Protein AF-A0AAV4P439-F1 (afdb_monomer)

Solvent-accessible surface area (backbone atoms only — not comparable to full-atom values): 13299 Å² total; per-residue (Å²): 140,84,84,83,82,82,78,74,69,69,69,58,58,59,53,53,54,54,54,54,62,69,71,64,50,69,75,65,53,62,70,63,76,78,76,78,91,72,81,90,85,64,97,75,56,65,66,58,54,54,53,53,50,51,52,50,53,51,54,51,46,63,68,71,46,80,77,76,72,64,78,87,65,68,91,51,98,43,68,68,63,46,51,44,48,51,51,36,54,52,33,44,51,49,18,72,74,66,67,43,68,68,40,45,49,54,25,60,60,41,50,56,55,45,53,49,50,53,52,50,54,52,50,50,55,48,51,57,47,61,75,66,60,48,69,84,84,41,40,69,61,53,47,53,52,52,30,55,73,69,68,49,60,74,74,71,75,76,78,68,43,70,59,93,90,41,78,45,85,46,68,71,55,52,53,51,51,50,49,46,58,65,53,70,74,45,80,73,50,73,65,58,50,54,50,54,52,51,53,50,52,52,38,60,73,67,69,56,57,85,71,64,75,77,77,118

Foldseek 3Di:
DDDDPPPPPPVVVVVVVVVVVVVPPPVVVVVVPPPDPDDDPDPPCPVVVVVVVVVVVVVCCPVVPPPPPVVPPPVDPDPVLVVLVVVLVVLVVVCVVVVDPVSVVVSVVSVVVSVVVVVVVVVVVVVVCVVPDDCVVCVVVVVCVVCVVVVVPVPPQQPFDADPNDTDDDPVVVVVVVCCVVVVVDDQPPVSVVVVVVVVVVCVVVVPDPVVVVPD

pLDDT: mean 77.43, std 17.85, range [37.16, 98.31]

Sequence (216 aa):
MAPSVATANQTNLYFELVCLLTTLTPSLLESLDSADRGTPNSEGEGLGYYAKINKNILKSSEIAIPRGRVKRYSCFGDEELQQLKDKRDRLRRKAEITGRISDVTNWRKHAPIFKESIILSKRSCFGNFISKINFQRDSLKTYKFLSCLKNQTPQTAKRLFSINRKIISSDAKVAGYFLKYFYGSKSKGAYARKMSRVLKRQHELLGTDPKTFRRM

Structure (mmCIF, N/CA/C/O backbone):
data_AF-A0AAV4P439-F1
#
_entry.id   AF-A0AAV4P439-F1
#
loop_
_atom_site.group_PDB
_atom_site.id
_atom_site.type_symbol
_atom_site.label_atom_id
_atom_site.label_alt_id
_atom_site.label_comp_id
_atom_site.label_asym_id
_atom_site.label_entity_id
_atom_site.label_seq_id
_atom_site.pdbx_PDB_ins_code
_atom_site.Cartn_x
_atom_site.Cartn_y
_atom_site.Cartn_z
_atom_site.occupancy
_atom_site.B_iso_or_equiv
_atom_site.auth_seq_id
_atom_site.auth_comp_id
_atom_site.auth_asym_id
_atom_site.auth_atom_id
_atom_site.pdbx_PDB_model_num
ATOM 1 N N . MET A 1 1 ? -37.906 -12.891 11.238 1.00 42.06 1 MET A N 1
ATOM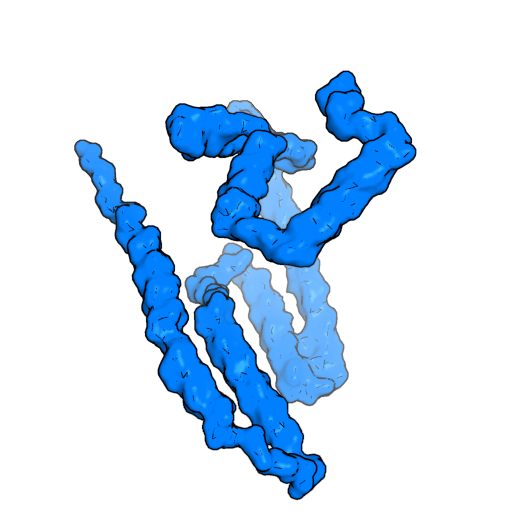 2 C CA . MET A 1 1 ? -36.770 -12.562 10.347 1.00 42.06 1 MET A CA 1
ATOM 3 C C . MET A 1 1 ? -35.700 -13.627 10.531 1.00 42.06 1 MET A C 1
ATOM 5 O O . MET A 1 1 ? -35.099 -13.686 11.594 1.00 42.06 1 MET A O 1
ATOM 9 N N . ALA A 1 2 ? -35.561 -14.531 9.560 1.00 37.16 2 ALA A N 1
ATOM 10 C CA . ALA A 1 2 ? -34.648 -15.673 9.625 1.00 37.16 2 ALA A CA 1
ATOM 11 C C . ALA A 1 2 ? -33.241 -15.293 9.113 1.00 37.16 2 ALA A C 1
ATOM 13 O O . ALA A 1 2 ? -33.148 -14.529 8.148 1.00 37.16 2 ALA A O 1
ATOM 14 N N . PRO A 1 3 ? -32.151 -15.797 9.720 1.00 46.59 3 PRO A N 1
ATOM 15 C CA . PRO A 1 3 ? -30.799 -15.553 9.234 1.00 46.59 3 PRO A CA 1
ATOM 16 C C . PRO A 1 3 ? -30.463 -16.401 7.994 1.00 46.59 3 PRO A C 1
ATOM 18 O O . PRO A 1 3 ? -30.796 -17.579 7.895 1.00 46.59 3 PRO A O 1
ATOM 21 N N . SER A 1 4 ? -29.783 -15.743 7.056 1.00 41.66 4 SER A N 1
ATOM 22 C CA . SER A 1 4 ? -29.304 -16.230 5.758 1.00 41.66 4 SER A CA 1
ATOM 23 C C . SER A 1 4 ? -28.334 -17.420 5.866 1.00 41.66 4 SER A C 1
ATOM 25 O O . SER A 1 4 ? -27.338 -17.364 6.584 1.00 41.66 4 SER A O 1
ATOM 27 N N . VAL A 1 5 ? -28.610 -18.471 5.086 1.00 50.47 5 VAL A N 1
ATOM 28 C CA . VAL A 1 5 ? -27.915 -19.778 5.027 1.00 50.47 5 VAL A CA 1
ATOM 29 C C . VAL A 1 5 ? -26.668 -19.751 4.106 1.00 50.47 5 VAL A C 1
ATOM 31 O O . VAL A 1 5 ? -26.104 -20.778 3.746 1.00 50.47 5 VAL A O 1
ATOM 34 N N . ALA A 1 6 ? -26.177 -18.575 3.707 1.00 48.66 6 ALA A N 1
ATOM 35 C CA . ALA A 1 6 ? -25.221 -18.460 2.597 1.00 48.66 6 ALA A CA 1
ATOM 36 C C . ALA A 1 6 ? -23.728 -18.705 2.929 1.00 48.66 6 ALA A C 1
ATOM 38 O O . ALA A 1 6 ? -22.889 -18.585 2.038 1.00 48.66 6 ALA A O 1
ATOM 39 N N . THR A 1 7 ? -23.346 -19.049 4.163 1.00 50.31 7 THR A N 1
ATOM 40 C CA . THR A 1 7 ? -21.919 -19.154 4.553 1.00 50.31 7 THR A CA 1
ATOM 41 C C . THR A 1 7 ? -21.364 -20.577 4.660 1.00 50.31 7 THR A C 1
ATOM 43 O O . THR A 1 7 ? -20.169 -20.734 4.901 1.00 50.31 7 THR A O 1
ATOM 46 N N . ALA A 1 8 ? -22.165 -21.621 4.421 1.00 45.38 8 ALA A N 1
ATOM 47 C CA . ALA A 1 8 ? -21.717 -23.011 4.580 1.00 45.38 8 ALA A CA 1
ATOM 48 C C . ALA A 1 8 ? -20.985 -23.614 3.356 1.00 45.38 8 ALA A C 1
ATOM 50 O O . ALA A 1 8 ? -20.326 -24.641 3.490 1.00 45.38 8 ALA A O 1
ATOM 51 N N . ASN A 1 9 ? -21.032 -22.979 2.176 1.00 52.78 9 ASN A N 1
ATOM 52 C CA . ASN A 1 9 ? -20.573 -23.612 0.925 1.00 52.78 9 ASN A CA 1
ATOM 53 C C . ASN A 1 9 ? -19.161 -23.214 0.444 1.00 52.78 9 ASN A C 1
ATOM 55 O O . ASN A 1 9 ? -18.693 -23.754 -0.554 1.00 52.78 9 ASN A O 1
ATOM 59 N N . GLN A 1 10 ? -18.442 -22.311 1.126 1.00 51.25 10 GLN A N 1
ATOM 60 C CA . GLN A 1 10 ? -17.090 -21.899 0.692 1.00 51.25 10 GLN A CA 1
ATOM 61 C C . GLN A 1 10 ? -15.949 -22.766 1.244 1.00 51.25 10 GLN A C 1
ATOM 63 O O . GLN A 1 10 ? -14.881 -22.821 0.637 1.00 51.25 10 GLN A O 1
ATOM 68 N N . THR A 1 11 ? -16.148 -23.475 2.357 1.00 52.47 11 THR A N 1
ATOM 69 C CA . THR A 1 11 ? -15.100 -24.324 2.950 1.00 52.47 11 THR A CA 1
ATOM 70 C C . THR A 1 11 ? -14.985 -25.695 2.283 1.00 52.47 11 THR A C 1
ATOM 72 O O . THR A 1 11 ? -13.908 -26.284 2.323 1.00 52.47 11 THR A O 1
ATOM 75 N N . ASN A 1 12 ? -16.040 -26.179 1.617 1.00 53.66 12 ASN A N 1
ATOM 76 C CA . ASN A 1 12 ? -16.020 -27.476 0.927 1.00 53.66 12 ASN A CA 1
ATOM 77 C C . ASN A 1 12 ? -15.241 -27.447 -0.402 1.00 53.66 12 ASN A C 1
ATOM 79 O O . ASN A 1 12 ? -14.569 -28.416 -0.737 1.00 53.66 12 ASN A O 1
ATOM 83 N N . LEU A 1 13 ? -15.229 -26.312 -1.113 1.00 55.22 13 LEU A N 1
ATOM 84 C CA . LEU A 1 13 ? -14.508 -26.177 -2.390 1.00 55.22 13 LEU A CA 1
ATOM 85 C C . LEU A 1 13 ? -12.981 -26.271 -2.239 1.00 55.22 13 LEU A C 1
ATOM 87 O O . LEU A 1 13 ? -12.306 -26.800 -3.117 1.00 55.22 13 LEU A O 1
ATOM 91 N N . TYR A 1 14 ? -12.427 -25.795 -1.120 1.00 53.84 14 TYR A N 1
ATOM 92 C CA . TYR A 1 14 ? -10.988 -25.899 -0.857 1.00 53.84 14 TYR A CA 1
ATOM 93 C C . TYR A 1 14 ? -10.552 -27.328 -0.519 1.00 53.84 14 TYR A C 1
ATOM 95 O O . TYR A 1 14 ? -9.432 -27.710 -0.849 1.00 53.84 14 TYR A O 1
ATOM 103 N N . PHE A 1 15 ? -11.419 -28.120 0.117 1.00 55.31 15 PHE A N 1
ATOM 104 C CA . PHE A 1 15 ? -11.099 -29.503 0.466 1.00 55.31 15 PHE A CA 1
ATOM 105 C C . PHE A 1 15 ? -11.143 -30.412 -0.771 1.00 55.31 15 PHE A C 1
ATOM 107 O O . PHE A 1 15 ? -10.226 -31.205 -0.976 1.00 55.31 15 PHE A O 1
ATOM 114 N N . GLU A 1 16 ? -12.123 -30.220 -1.662 1.00 58.91 16 GLU A N 1
ATOM 115 C CA . GLU A 1 16 ? -12.183 -30.968 -2.925 1.00 58.91 16 GLU A CA 1
ATOM 116 C C . GLU A 1 16 ? -11.051 -30.608 -3.900 1.00 58.91 16 GLU A C 1
ATOM 118 O O . GLU A 1 16 ? -10.482 -31.499 -4.527 1.00 58.91 16 GLU A O 1
ATOM 123 N N . LEU A 1 17 ? -10.636 -29.336 -3.975 1.00 57.78 17 LEU A N 1
ATOM 124 C CA . LEU A 1 17 ? -9.488 -28.924 -4.800 1.00 57.78 17 LEU A CA 1
ATOM 125 C C . LEU A 1 17 ? -8.157 -29.517 -4.312 1.00 57.78 17 LEU A C 1
ATOM 127 O O . LEU A 1 17 ? -7.310 -29.875 -5.130 1.00 57.78 17 LEU A O 1
ATOM 131 N N . VAL A 1 18 ? -7.967 -29.651 -2.995 1.00 63.81 18 VAL A N 1
ATOM 132 C CA . VAL A 1 18 ? -6.756 -30.267 -2.424 1.00 63.81 18 VAL A CA 1
ATOM 133 C C . VAL A 1 18 ? -6.755 -31.787 -2.626 1.00 63.81 18 VAL A C 1
ATOM 135 O O . VAL A 1 18 ? -5.696 -32.345 -2.903 1.00 63.81 18 VAL A O 1
ATOM 138 N N . CYS A 1 19 ? -7.916 -32.450 -2.570 1.00 54.47 19 CYS A N 1
ATOM 139 C CA . CYS A 1 19 ? -8.044 -33.874 -2.900 1.00 54.47 19 CYS A CA 1
ATOM 140 C C . CYS A 1 19 ? -7.843 -34.164 -4.398 1.00 54.47 19 CYS A C 1
ATOM 142 O O . CYS A 1 19 ? -7.177 -35.139 -4.731 1.00 54.47 19 CYS A O 1
ATOM 144 N N . LEU A 1 20 ? -8.323 -33.302 -5.301 1.00 55.72 20 LEU A N 1
ATOM 145 C CA . LEU A 1 20 ? -8.068 -33.433 -6.743 1.00 55.72 20 LEU A CA 1
ATOM 146 C C . LEU A 1 20 ? -6.584 -33.232 -7.098 1.00 55.72 20 LEU A C 1
ATOM 148 O O . LEU A 1 20 ? -6.063 -33.919 -7.973 1.00 55.72 20 LEU A O 1
ATOM 152 N N . LEU A 1 21 ? -5.873 -32.338 -6.403 1.00 55.34 21 LEU A N 1
ATOM 153 C CA . LEU A 1 21 ? -4.440 -32.095 -6.629 1.00 55.34 21 LEU A CA 1
ATOM 154 C C . LEU A 1 21 ? -3.535 -33.244 -6.149 1.00 55.34 21 LEU A C 1
ATOM 156 O O . LEU A 1 21 ? -2.442 -33.416 -6.692 1.00 55.34 21 LEU A O 1
ATOM 160 N N . THR A 1 22 ? -3.961 -34.045 -5.167 1.00 57.88 22 THR A N 1
ATOM 161 C CA . THR A 1 22 ? -3.168 -35.180 -4.659 1.00 57.88 22 THR A CA 1
ATOM 162 C C . THR A 1 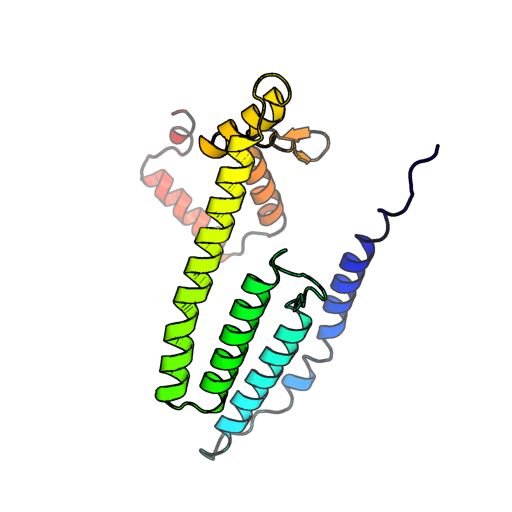22 ? -3.411 -36.486 -5.416 1.00 57.88 22 THR A C 1
ATOM 164 O O . THR A 1 22 ? -2.523 -37.334 -5.423 1.00 57.88 22 THR A O 1
ATOM 167 N N . THR A 1 23 ? -4.538 -36.644 -6.119 1.00 54.19 23 THR A N 1
ATOM 168 C CA . THR A 1 23 ? -4.821 -37.837 -6.942 1.00 54.19 23 THR A CA 1
ATOM 169 C C . THR A 1 23 ? -4.329 -37.734 -8.391 1.00 54.19 23 THR A C 1
ATOM 171 O O . THR A 1 23 ? -4.261 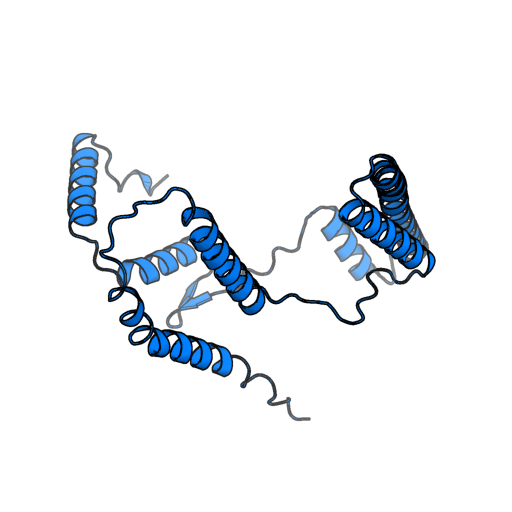-38.745 -9.080 1.00 54.19 23 THR A O 1
ATOM 174 N N . LEU A 1 24 ? -3.968 -36.536 -8.869 1.00 49.31 24 LEU A N 1
ATOM 175 C CA . LEU A 1 24 ? -3.592 -36.272 -10.271 1.00 49.31 24 LEU A CA 1
ATOM 176 C C . LEU A 1 24 ? -2.084 -36.368 -10.582 1.00 49.31 24 LEU A C 1
ATOM 178 O O . LEU A 1 24 ? -1.668 -36.029 -11.687 1.00 49.31 24 LEU A O 1
ATOM 182 N N . THR A 1 25 ? -1.248 -36.800 -9.636 1.00 59.56 25 THR A N 1
ATOM 183 C CA . THR A 1 25 ? 0.220 -36.706 -9.758 1.00 59.56 25 THR A CA 1
ATOM 184 C C . THR A 1 25 ? 1.029 -38.000 -9.935 1.00 59.56 25 THR A C 1
ATOM 186 O O . THR A 1 25 ? 2.195 -37.854 -10.294 1.00 59.56 25 THR A O 1
ATOM 189 N N . PRO A 1 26 ? 0.510 -39.241 -9.813 1.00 55.09 26 PRO A N 1
ATOM 190 C CA . PRO A 1 26 ? 1.345 -40.409 -10.118 1.00 55.09 26 PRO A CA 1
ATOM 191 C C . PRO A 1 26 ? 1.583 -40.613 -11.626 1.00 55.09 26 PRO A C 1
ATOM 193 O O . PRO A 1 26 ? 2.710 -40.862 -12.039 1.00 55.09 26 PRO A O 1
ATOM 196 N N . SER A 1 27 ? 0.558 -40.429 -12.468 1.00 52.12 27 SER A N 1
ATOM 197 C CA . SER A 1 27 ? 0.639 -40.762 -13.904 1.00 52.12 27 SER A CA 1
ATOM 198 C C . SER A 1 27 ? 1.406 -39.746 -14.758 1.00 52.12 27 SER A C 1
ATOM 200 O O . SER A 1 27 ? 1.933 -40.106 -15.804 1.00 52.12 27 SER A O 1
ATOM 202 N N . LEU A 1 28 ? 1.515 -38.485 -14.321 1.00 51.84 28 LEU A N 1
ATOM 203 C CA . LEU A 1 28 ? 2.338 -37.469 -14.998 1.00 51.84 28 LEU A CA 1
ATOM 204 C C . LEU A 1 28 ? 3.824 -37.553 -14.618 1.00 51.84 28 LEU A C 1
ATOM 206 O O . LEU A 1 28 ? 4.671 -37.081 -15.380 1.00 51.84 28 LEU A O 1
ATOM 210 N N . LEU A 1 29 ? 4.143 -38.149 -13.465 1.00 51.03 29 LEU A N 1
ATOM 211 C CA . LEU A 1 29 ? 5.519 -38.307 -12.996 1.00 51.03 29 LEU A CA 1
ATOM 212 C C . LEU A 1 29 ? 6.224 -39.490 -13.687 1.00 51.03 29 LEU A C 1
ATOM 214 O O . LEU A 1 29 ? 7.403 -39.381 -14.000 1.00 51.03 29 LEU A O 1
ATOM 218 N N . GLU A 1 30 ? 5.505 -40.565 -14.036 1.00 54.81 30 GLU A N 1
ATOM 219 C CA . GLU A 1 30 ? 6.066 -41.698 -14.802 1.00 54.81 30 GLU A CA 1
ATOM 220 C C . GLU A 1 30 ? 6.416 -41.348 -16.260 1.00 54.81 30 GLU A C 1
ATOM 222 O O . GLU A 1 30 ? 7.325 -41.935 -16.849 1.00 54.81 30 GLU A O 1
ATOM 227 N N . SER A 1 31 ? 5.772 -40.330 -16.838 1.00 54.28 31 SER A N 1
ATOM 228 C CA . SER A 1 31 ? 6.135 -39.808 -18.163 1.00 54.28 31 SER A CA 1
ATOM 229 C C . SER A 1 31 ? 7.396 -38.924 -18.179 1.00 54.28 31 SER A C 1
ATOM 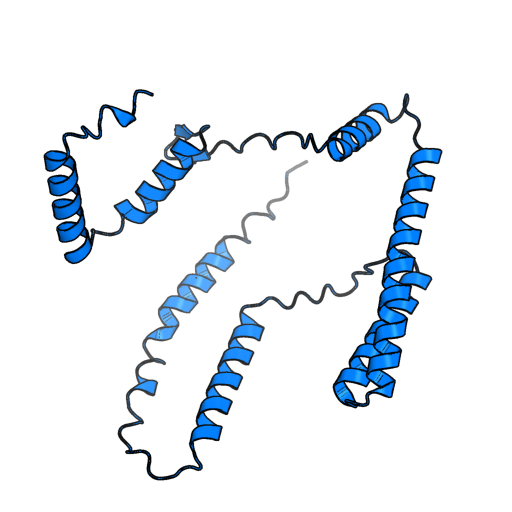231 O O . SER A 1 31 ? 7.806 -38.491 -19.254 1.00 54.28 31 SER A O 1
ATOM 233 N N . LEU A 1 32 ? 8.017 -38.641 -17.023 1.00 52.44 32 LEU A N 1
ATOM 234 C CA . LEU A 1 32 ? 9.252 -37.846 -16.926 1.00 52.44 32 LEU A CA 1
ATOM 235 C C . LEU A 1 32 ? 10.533 -38.693 -16.808 1.00 52.44 32 LEU A C 1
ATOM 237 O O . LEU A 1 32 ? 11.586 -38.210 -17.210 1.00 52.44 32 LEU A O 1
ATOM 241 N N . ASP A 1 33 ? 10.455 -39.945 -16.347 1.00 49.56 33 ASP A N 1
ATOM 242 C CA . ASP A 1 33 ? 11.645 -40.790 -16.119 1.00 49.56 33 ASP A CA 1
ATOM 243 C C . ASP A 1 33 ? 12.027 -41.692 -17.313 1.00 49.56 33 ASP A C 1
ATOM 245 O O . ASP A 1 33 ? 13.075 -42.340 -17.302 1.00 49.56 33 ASP A O 1
ATOM 249 N N . SER A 1 34 ? 11.212 -41.738 -18.373 1.00 54.16 34 SER A N 1
ATOM 250 C CA . SER A 1 34 ? 11.427 -42.638 -19.522 1.00 54.16 34 SER A CA 1
ATOM 251 C C . SER A 1 34 ? 12.149 -42.008 -20.721 1.00 54.16 34 SER A C 1
ATOM 253 O O . SER A 1 34 ? 12.415 -42.709 -21.697 1.00 54.16 34 SER A O 1
ATOM 255 N N . ALA A 1 35 ? 12.526 -40.728 -20.663 1.00 55.81 35 ALA A N 1
ATOM 256 C CA . ALA A 1 35 ? 13.103 -40.027 -21.811 1.00 55.81 35 ALA A CA 1
ATOM 257 C C . ALA A 1 35 ? 14.247 -39.069 -21.446 1.00 55.81 35 ALA A C 1
ATOM 259 O O . ALA A 1 35 ? 14.185 -37.906 -21.817 1.00 55.81 35 ALA A O 1
ATOM 260 N N . ASP A 1 36 ? 15.283 -39.530 -20.734 1.00 51.22 36 ASP A N 1
ATOM 261 C CA . ASP A 1 36 ? 16.619 -38.925 -20.885 1.00 51.22 36 ASP A CA 1
ATOM 262 C C . ASP A 1 36 ? 17.738 -39.773 -20.249 1.00 51.22 36 ASP A C 1
ATOM 264 O O . ASP A 1 36 ? 18.143 -39.596 -19.102 1.00 51.22 36 ASP A O 1
ATOM 268 N N . ARG A 1 37 ? 18.259 -40.738 -21.012 1.00 51.00 37 ARG A N 1
ATOM 269 C CA . ARG A 1 37 ? 19.632 -41.247 -20.825 1.00 51.00 37 ARG A CA 1
ATOM 270 C C . ARG A 1 37 ? 20.465 -41.003 -22.085 1.00 51.00 37 ARG A C 1
ATOM 272 O O . ARG A 1 37 ? 21.303 -41.825 -22.445 1.00 51.00 37 ARG A O 1
ATOM 279 N N . GLY A 1 38 ? 20.197 -39.896 -22.777 1.00 52.62 38 GLY A N 1
ATOM 280 C CA . GLY A 1 38 ? 21.041 -39.397 -23.854 1.00 52.62 38 GLY A CA 1
ATOM 281 C C . GLY A 1 38 ? 22.149 -38.532 -23.267 1.00 52.62 38 GLY A C 1
ATOM 282 O O . GLY A 1 38 ? 21.888 -37.549 -22.582 1.00 52.62 38 GLY A O 1
ATOM 283 N N . THR A 1 39 ? 23.400 -38.911 -23.494 1.00 54.69 39 THR A N 1
ATOM 284 C CA . THR A 1 39 ? 24.564 -38.083 -23.175 1.00 54.69 39 THR A CA 1
ATOM 285 C C . THR A 1 39 ? 24.504 -36.765 -23.965 1.00 54.69 39 THR A C 1
ATOM 287 O O . THR A 1 39 ? 24.352 -36.804 -25.187 1.00 54.69 39 THR A O 1
ATOM 290 N N . PRO A 1 40 ? 24.633 -35.593 -23.313 1.00 48.84 40 PRO A N 1
ATOM 291 C CA . PRO A 1 40 ? 24.511 -34.308 -23.988 1.00 48.84 40 PRO A CA 1
ATOM 292 C C . PRO A 1 40 ? 25.805 -33.986 -24.740 1.00 48.84 40 PRO A C 1
ATOM 294 O O . PRO A 1 40 ? 26.762 -33.470 -24.170 1.00 48.84 40 PRO A O 1
ATOM 297 N N . ASN A 1 41 ? 25.817 -34.273 -26.040 1.00 52.47 41 ASN A N 1
ATOM 298 C CA . ASN A 1 41 ? 26.821 -33.779 -26.976 1.00 52.47 41 ASN A CA 1
ATOM 299 C C . ASN A 1 41 ? 26.171 -32.739 -27.899 1.00 52.47 41 ASN A C 1
ATOM 301 O O . ASN A 1 41 ? 25.752 -33.076 -29.000 1.00 52.47 41 ASN A O 1
ATOM 305 N N . SER A 1 42 ? 26.051 -31.489 -27.446 1.00 52.19 42 SER A N 1
ATOM 306 C CA . SER A 1 42 ? 26.132 -30.271 -28.278 1.00 52.19 42 SER A CA 1
ATOM 307 C C . SER A 1 42 ? 25.756 -29.034 -27.451 1.00 52.19 42 SER A C 1
ATOM 309 O O . SER A 1 42 ? 24.721 -28.977 -26.790 1.00 52.19 42 SER A O 1
ATOM 311 N N . GLU A 1 43 ? 26.597 -28.003 -27.497 1.00 55.16 43 GLU A N 1
ATOM 312 C CA . GLU A 1 43 ? 26.482 -26.764 -26.709 1.00 55.16 43 GLU A CA 1
ATOM 313 C C . GLU A 1 43 ? 25.299 -25.849 -27.120 1.00 55.16 43 GLU A C 1
ATOM 315 O O . GLU A 1 43 ? 25.197 -24.710 -26.668 1.00 55.16 43 GLU A O 1
ATOM 320 N N . GLY A 1 44 ? 24.371 -26.337 -27.954 1.00 54.97 44 GLY A N 1
ATOM 321 C CA . GLY A 1 44 ? 23.210 -25.590 -28.453 1.00 54.97 44 GLY A CA 1
ATOM 322 C C . GLY A 1 44 ? 21.874 -25.897 -27.763 1.00 54.97 44 GLY A C 1
ATOM 323 O O . GLY A 1 44 ? 20.943 -25.099 -27.865 1.00 54.97 44 GLY A O 1
ATOM 324 N N . GLU A 1 45 ? 21.746 -27.012 -27.034 1.00 53.75 45 GLU A N 1
ATOM 325 C CA . GLU A 1 45 ? 20.437 -27.478 -26.530 1.00 53.75 45 GLU A CA 1
ATOM 326 C C . GLU A 1 45 ? 20.070 -26.950 -25.130 1.00 53.75 45 GLU A C 1
ATOM 328 O O . GLU A 1 45 ? 18.895 -26.920 -24.747 1.00 53.75 45 GLU A O 1
ATOM 333 N N . GLY A 1 46 ? 21.048 -26.431 -24.378 1.00 54.88 46 GLY A N 1
ATOM 334 C CA . GLY A 1 46 ? 20.836 -25.926 -23.016 1.00 54.88 46 GLY A CA 1
ATOM 335 C C . GLY A 1 46 ? 19.846 -24.755 -22.933 1.00 54.88 46 GLY A C 1
ATOM 336 O O . GLY A 1 46 ? 19.080 -24.651 -21.974 1.00 54.88 46 GLY A O 1
ATOM 337 N N . LEU A 1 47 ? 19.784 -23.904 -23.965 1.00 57.59 47 LEU A N 1
ATOM 338 C CA . LEU A 1 47 ? 18.850 -22.770 -24.034 1.00 57.59 47 LEU A CA 1
ATOM 339 C C . LEU A 1 47 ? 17.378 -23.217 -24.111 1.00 57.59 47 LEU A C 1
ATOM 341 O O . LEU A 1 47 ? 16.504 -22.558 -23.539 1.00 57.59 47 LEU A O 1
ATOM 345 N N . GLY A 1 48 ? 17.098 -24.358 -24.751 1.00 73.38 48 GLY A N 1
ATOM 346 C CA . GLY A 1 48 ? 15.744 -24.910 -24.866 1.00 73.38 48 GLY A CA 1
ATOM 347 C C . GLY A 1 48 ? 15.200 -25.429 -23.533 1.00 73.38 48 GLY A C 1
ATOM 348 O O . GLY A 1 48 ? 14.019 -25.243 -23.217 1.00 73.38 48 GLY A O 1
ATOM 349 N N . TYR A 1 49 ? 16.073 -26.009 -22.708 1.00 79.19 49 TYR A N 1
ATOM 350 C CA . TYR A 1 49 ? 15.713 -26.550 -21.399 1.00 79.19 49 TYR A CA 1
ATOM 351 C C . TYR A 1 49 ? 15.296 -25.449 -20.412 1.00 79.19 49 TYR A C 1
ATOM 353 O O . TYR A 1 49 ? 14.210 -25.508 -19.823 1.00 79.19 49 TYR A O 1
ATOM 361 N N . TYR A 1 50 ? 16.090 -24.378 -20.302 1.00 78.19 50 TYR A N 1
ATOM 362 C CA . TYR A 1 50 ? 15.752 -23.235 -19.447 1.00 78.19 50 TYR A CA 1
ATOM 363 C C . TYR A 1 50 ? 14.491 -22.501 -19.919 1.00 78.19 50 TYR A C 1
ATOM 365 O O . TYR A 1 50 ? 13.678 -22.079 -19.094 1.00 78.19 50 TYR A O 1
ATOM 373 N N . ALA A 1 51 ? 14.262 -22.405 -21.233 1.00 82.69 51 ALA A N 1
ATOM 374 C CA . ALA A 1 51 ? 13.028 -21.839 -21.777 1.00 82.69 51 ALA A CA 1
ATOM 375 C C . ALA A 1 51 ? 11.784 -22.649 -21.360 1.00 82.69 51 ALA A C 1
ATOM 377 O O . ALA A 1 51 ? 10.749 -22.072 -21.009 1.00 82.69 51 ALA A O 1
ATOM 378 N N . LYS A 1 52 ? 11.890 -23.984 -21.331 1.00 83.88 52 LYS A N 1
ATOM 379 C CA . LYS A 1 52 ? 10.811 -24.891 -20.909 1.00 83.88 52 LYS A CA 1
ATOM 380 C C . LYS A 1 52 ? 10.515 -24.770 -19.411 1.00 83.88 52 LYS A C 1
ATOM 382 O O . LYS A 1 52 ? 9.346 -24.675 -19.030 1.00 83.88 52 LYS A O 1
ATOM 387 N N . ILE A 1 53 ? 11.553 -24.683 -18.573 1.00 86.06 53 ILE A N 1
ATOM 388 C CA . ILE A 1 53 ? 11.413 -24.436 -17.127 1.00 86.06 53 ILE A CA 1
ATOM 389 C C . ILE A 1 53 ? 10.741 -23.085 -16.870 1.00 86.06 53 ILE A C 1
ATOM 391 O O . ILE A 1 53 ? 9.749 -23.022 -16.143 1.00 86.06 53 ILE A O 1
ATOM 395 N N . ASN A 1 54 ? 11.215 -22.017 -17.514 1.00 88.25 54 ASN A N 1
ATOM 396 C CA . ASN A 1 54 ? 10.659 -20.675 -17.345 1.00 88.25 54 ASN A CA 1
ATOM 397 C C . ASN A 1 54 ? 9.178 -20.615 -17.745 1.00 88.25 54 ASN A C 1
ATOM 399 O O . ASN A 1 54 ? 8.368 -20.011 -17.041 1.00 88.25 54 ASN A O 1
ATOM 403 N N . LYS A 1 55 ? 8.794 -21.303 -18.827 1.00 92.69 55 LYS A N 1
ATOM 404 C CA . LYS A 1 55 ? 7.395 -21.414 -19.263 1.00 92.69 55 LYS A CA 1
ATOM 405 C C . LYS A 1 55 ? 6.515 -22.107 -18.218 1.00 92.69 55 LYS A C 1
ATOM 407 O O . LYS A 1 55 ? 5.398 -21.656 -17.965 1.00 92.69 55 LYS A O 1
ATOM 412 N N . ASN A 1 56 ? 7.017 -23.167 -17.587 1.00 87.88 56 ASN A N 1
ATOM 413 C CA . ASN A 1 56 ? 6.286 -23.893 -16.548 1.00 87.88 56 ASN A CA 1
ATOM 414 C C . ASN A 1 56 ? 6.163 -23.082 -15.253 1.00 87.88 56 ASN A C 1
ATOM 416 O O . ASN A 1 56 ? 5.079 -23.028 -14.676 1.00 87.88 56 ASN A O 1
ATOM 420 N N . ILE A 1 57 ? 7.230 -22.394 -14.834 1.00 89.06 57 ILE A N 1
ATOM 421 C CA . ILE A 1 57 ? 7.200 -21.489 -13.675 1.00 89.06 57 ILE A CA 1
ATOM 422 C C . ILE A 1 57 ? 6.171 -20.377 -13.898 1.00 89.06 57 ILE A C 1
ATOM 424 O O . ILE A 1 57 ? 5.348 -20.120 -13.019 1.00 89.06 57 ILE A O 1
ATOM 428 N N . LEU A 1 58 ? 6.158 -19.761 -15.085 1.00 82.25 58 LEU A N 1
ATOM 429 C CA . LEU A 1 58 ? 5.179 -18.731 -15.437 1.00 82.25 58 LEU A CA 1
ATOM 430 C C . LEU A 1 58 ? 3.746 -19.271 -15.383 1.00 82.25 58 LEU A C 1
ATOM 432 O O . LEU A 1 58 ? 2.903 -18.667 -14.722 1.00 82.25 58 LEU A O 1
ATOM 436 N N . LYS A 1 59 ? 3.483 -20.436 -15.984 1.00 86.88 59 LYS A N 1
ATOM 437 C CA . LYS A 1 59 ? 2.151 -21.059 -15.989 1.00 86.88 59 LYS A CA 1
ATOM 438 C C . LYS A 1 59 ? 1.661 -21.383 -14.574 1.00 86.88 59 LYS A C 1
ATOM 440 O O . LYS A 1 59 ? 0.528 -21.062 -14.226 1.00 86.88 59 LYS A O 1
ATOM 445 N N . SER A 1 60 ? 2.526 -21.947 -13.732 1.00 79.38 60 SER A N 1
ATOM 446 C CA . SER A 1 60 ? 2.213 -22.218 -12.325 1.00 79.38 60 SER A CA 1
ATOM 447 C C . SER A 1 60 ? 1.977 -20.932 -11.534 1.00 79.38 60 SER A C 1
ATOM 449 O O . SER A 1 60 ? 1.048 -20.864 -10.733 1.00 79.38 60 SER A O 1
ATOM 451 N N . SER A 1 61 ? 2.769 -19.886 -11.789 1.00 77.62 61 SER A N 1
ATOM 452 C CA . SER A 1 61 ? 2.597 -18.584 -11.138 1.00 77.62 61 SER A CA 1
ATOM 453 C C . SER A 1 61 ? 1.274 -17.909 -11.511 1.00 77.62 61 SER A C 1
ATOM 455 O O . SER A 1 61 ? 0.662 -17.265 -10.666 1.00 77.62 61 SER A O 1
ATOM 457 N N . GLU A 1 62 ? 0.794 -18.088 -12.744 1.00 76.25 62 GLU A N 1
ATOM 458 C CA . GLU A 1 62 ? -0.485 -17.539 -13.207 1.00 76.25 62 GLU A CA 1
ATOM 459 C C . GLU A 1 62 ? -1.695 -18.216 -12.568 1.00 76.25 62 GLU A C 1
ATOM 461 O O . GLU A 1 62 ? -2.703 -17.552 -12.335 1.00 76.25 62 GLU A O 1
ATOM 466 N N . ILE A 1 63 ? -1.582 -19.509 -12.258 1.00 78.69 63 ILE A N 1
ATOM 467 C CA . ILE A 1 63 ? -2.631 -20.286 -11.590 1.00 78.69 63 ILE A CA 1
ATOM 468 C C . ILE A 1 63 ? -2.619 -20.022 -10.080 1.00 78.69 63 ILE A C 1
ATOM 470 O O . ILE A 1 63 ? -3.667 -19.796 -9.477 1.00 78.69 63 ILE A O 1
ATOM 474 N N . ALA A 1 64 ? -1.437 -20.065 -9.460 1.00 76.50 64 ALA A N 1
ATOM 475 C CA . ALA A 1 64 ? -1.296 -20.064 -8.007 1.00 76.50 64 ALA A CA 1
ATOM 476 C C . ALA A 1 64 ? -1.343 -18.665 -7.387 1.00 76.50 64 ALA A C 1
ATOM 478 O O . ALA A 1 64 ? -1.792 -18.513 -6.251 1.00 76.50 64 ALA A O 1
ATOM 479 N N . ILE A 1 65 ? -0.869 -17.640 -8.101 1.00 74.38 65 ILE A N 1
ATOM 480 C CA . ILE A 1 65 ? -0.935 -16.262 -7.625 1.00 74.38 65 ILE A CA 1
ATOM 481 C C . ILE A 1 65 ? -2.235 -15.684 -8.173 1.00 74.38 65 ILE A C 1
ATOM 483 O O . ILE A 1 65 ? -2.276 -15.349 -9.360 1.00 74.38 65 ILE A O 1
ATOM 487 N N . PRO A 1 66 ? -3.298 -15.526 -7.357 1.00 66.88 66 PRO A N 1
ATOM 488 C CA . PRO A 1 66 ? -4.480 -14.816 -7.804 1.00 66.88 66 PRO A CA 1
ATOM 489 C C . PRO A 1 66 ? -4.034 -13.407 -8.188 1.00 66.88 66 PRO A C 1
ATOM 491 O O . PRO A 1 66 ? -3.771 -12.560 -7.331 1.00 66.88 66 PRO A O 1
ATOM 494 N N . ARG A 1 67 ? -3.904 -13.152 -9.496 1.00 59.78 67 ARG A N 1
ATOM 495 C CA . ARG A 1 67 ? -3.683 -11.814 -10.036 1.00 59.78 67 ARG A CA 1
ATOM 496 C C . ARG A 1 67 ? -4.982 -11.068 -9.808 1.00 59.78 67 ARG A C 1
ATOM 498 O O . ARG A 1 67 ? -5.816 -10.969 -10.703 1.00 59.78 67 ARG A O 1
ATOM 505 N N . GLY A 1 68 ? -5.177 -10.590 -8.583 1.00 56.47 68 GLY A N 1
ATOM 506 C CA . GLY A 1 68 ? -6.269 -9.724 -8.191 1.00 56.47 68 GLY A CA 1
ATOM 507 C C . GLY A 1 68 ? -6.167 -8.425 -8.976 1.00 56.47 68 GLY A C 1
ATOM 508 O O . GLY A 1 68 ? -5.761 -7.397 -8.447 1.00 56.47 68 GLY A O 1
ATOM 509 N N . ARG A 1 69 ? -6.531 -8.444 -10.263 1.00 53.66 69 ARG A N 1
ATOM 510 C CA . ARG A 1 69 ? -7.010 -7.244 -10.927 1.00 53.66 69 ARG A CA 1
ATOM 511 C C . ARG A 1 69 ? -8.276 -6.907 -10.177 1.00 53.66 69 ARG A C 1
ATOM 513 O O . ARG A 1 69 ? -9.326 -7.486 -10.444 1.00 53.66 69 ARG A O 1
ATOM 520 N N . VAL A 1 70 ? -8.158 -5.995 -9.221 1.00 59.06 70 VAL A N 1
ATOM 521 C CA . VAL A 1 70 ? -9.317 -5.383 -8.595 1.00 59.06 70 VAL A CA 1
ATOM 522 C C . VAL A 1 70 ? -9.998 -4.571 -9.698 1.00 59.06 70 VAL A C 1
ATOM 524 O O . VAL A 1 70 ? -9.674 -3.411 -9.947 1.00 59.06 70 VAL A O 1
ATOM 527 N N . LYS A 1 71 ? -10.852 -5.238 -10.483 1.00 54.19 71 LYS A N 1
ATOM 528 C CA . LYS A 1 71 ? -11.620 -4.606 -11.553 1.00 54.19 71 LYS A CA 1
ATOM 529 C C . LYS A 1 71 ? -12.457 -3.522 -10.879 1.00 54.19 71 LYS A C 1
ATOM 531 O O . LYS A 1 71 ? -13.191 -3.821 -9.944 1.00 54.19 71 LYS A O 1
ATOM 536 N N . ARG A 1 72 ? -12.340 -2.282 -11.365 1.00 59.25 72 ARG A N 1
ATOM 537 C CA . ARG A 1 72 ? -13.081 -1.099 -10.882 1.00 59.25 72 ARG A CA 1
ATOM 538 C C . ARG A 1 72 ? -12.671 -0.553 -9.506 1.00 59.25 72 ARG A C 1
ATOM 540 O O . ARG A 1 72 ? -13.400 0.263 -8.955 1.00 59.25 72 ARG A O 1
ATOM 547 N N . TYR A 1 73 ? -11.515 -0.930 -8.956 1.00 60.56 73 TYR A N 1
ATOM 548 C CA . TYR A 1 73 ? -10.992 -0.205 -7.795 1.00 60.56 73 TYR A CA 1
ATOM 549 C C . TYR A 1 73 ? -10.381 1.117 -8.240 1.00 60.56 73 TYR A C 1
ATOM 551 O O . TYR A 1 73 ? -9.252 1.157 -8.734 1.00 60.56 73 TYR A O 1
ATOM 559 N N . SER A 1 74 ? -11.141 2.194 -8.058 1.00 59.69 74 SER A N 1
ATOM 560 C CA . SER A 1 74 ? -10.572 3.533 -8.061 1.00 59.69 74 SER A CA 1
ATOM 561 C C . SER A 1 74 ? -9.783 3.686 -6.768 1.00 59.69 74 SER A C 1
ATOM 563 O O . SER A 1 74 ? -10.354 3.844 -5.692 1.00 59.69 74 SER A O 1
ATOM 565 N N . CYS A 1 75 ? -8.457 3.568 -6.847 1.00 58.94 75 CYS A N 1
ATOM 566 C CA . CYS A 1 75 ? -7.594 3.714 -5.674 1.00 58.94 75 CYS A CA 1
ATOM 567 C C . CYS A 1 75 ? -7.636 5.126 -5.077 1.00 58.94 75 CYS A C 1
ATOM 569 O O . CYS A 1 75 ? -7.215 5.315 -3.936 1.00 58.94 75 CYS A O 1
ATOM 571 N N . PHE A 1 76 ? -8.161 6.091 -5.832 1.00 63.09 76 PHE A N 1
ATOM 572 C CA . PHE A 1 76 ? -8.353 7.468 -5.415 1.00 63.09 76 PHE A CA 1
ATOM 573 C C . PHE A 1 76 ? -9.787 7.890 -5.727 1.00 63.09 76 PHE A C 1
ATOM 575 O O . PHE A 1 76 ? -10.315 7.558 -6.783 1.00 63.09 76 PHE A O 1
ATOM 582 N N . GLY A 1 77 ? -10.430 8.595 -4.797 1.00 68.94 77 GLY A N 1
ATOM 583 C CA . GLY A 1 77 ? -11.736 9.216 -5.050 1.00 68.94 77 GLY A CA 1
ATOM 584 C C . GLY A 1 77 ? -11.642 10.508 -5.867 1.00 68.94 77 GLY A C 1
ATOM 585 O O . GLY A 1 77 ? -12.669 11.097 -6.166 1.00 68.94 77 GLY A O 1
ATOM 586 N N . ASP A 1 78 ? -10.423 10.941 -6.193 1.00 86.69 78 ASP A N 1
ATOM 587 C CA . ASP A 1 78 ? -10.108 12.201 -6.860 1.00 86.69 78 ASP A CA 1
ATOM 588 C C . ASP A 1 78 ? -9.640 11.938 -8.299 1.00 86.69 78 ASP A C 1
ATOM 590 O O . ASP A 1 78 ? -8.752 11.106 -8.532 1.00 86.69 78 ASP A O 1
ATOM 594 N N . GLU A 1 79 ? -10.258 12.633 -9.254 1.00 90.81 79 GLU A N 1
ATOM 595 C CA . GLU A 1 79 ? -9.988 12.491 -10.683 1.00 90.81 79 GLU A CA 1
ATOM 596 C C . GLU A 1 79 ? -8.577 12.979 -11.035 1.00 90.81 79 GLU A C 1
ATOM 598 O O . GLU A 1 79 ? -7.876 12.325 -11.812 1.00 90.81 79 GLU A O 1
ATOM 603 N N . GLU A 1 80 ? -8.099 14.051 -10.398 1.00 91.88 80 GLU A N 1
ATOM 604 C CA . GLU A 1 80 ? -6.765 14.607 -10.655 1.00 91.88 80 GLU A CA 1
ATOM 605 C C . GLU A 1 80 ? -5.664 13.593 -10.315 1.00 91.88 80 GLU A C 1
ATOM 607 O O . GLU A 1 80 ? -4.729 13.342 -11.085 1.00 91.88 80 GLU A O 1
ATOM 612 N N . LEU A 1 81 ? -5.807 12.936 -9.163 1.00 92.56 81 LEU A N 1
ATOM 613 C CA . LEU A 1 81 ? -4.853 11.940 -8.688 1.00 92.56 81 LEU A CA 1
ATOM 614 C C . LEU A 1 81 ? -4.866 10.680 -9.566 1.00 92.56 81 LEU A C 1
ATOM 616 O O . LEU A 1 81 ? -3.824 10.054 -9.791 1.00 92.56 81 LEU A O 1
ATOM 620 N N . GLN A 1 82 ? -6.036 10.330 -10.103 1.00 91.75 82 GLN A N 1
ATOM 621 C CA . GLN A 1 82 ? -6.196 9.242 -11.059 1.00 91.75 82 GLN A CA 1
ATOM 622 C C . GLN A 1 82 ? -5.500 9.564 -12.393 1.00 91.75 82 GLN A C 1
ATOM 624 O O . GLN A 1 82 ? -4.726 8.741 -12.889 1.00 91.75 82 GLN A O 1
ATOM 629 N N . GLN A 1 83 ? -5.650 10.785 -12.913 1.00 94.50 83 GLN A N 1
ATOM 630 C CA . GLN A 1 83 ? -4.944 11.242 -14.115 1.00 94.50 83 GLN A CA 1
ATOM 631 C C . GLN A 1 83 ? -3.416 11.233 -13.929 1.00 94.50 83 GLN A C 1
ATOM 633 O O . GLN A 1 83 ? -2.680 10.761 -14.804 1.00 94.50 83 GLN A O 1
ATOM 638 N N . LEU A 1 84 ? -2.912 11.689 -12.775 1.00 95.88 84 LEU A N 1
ATOM 639 C CA . LEU A 1 84 ? -1.480 11.642 -12.454 1.00 95.88 84 LEU A CA 1
ATOM 640 C C . LEU A 1 84 ? -0.946 10.205 -12.398 1.00 95.88 84 LEU A C 1
ATOM 642 O O . LEU A 1 84 ? 0.146 9.928 -12.912 1.00 95.88 84 LEU A O 1
ATOM 646 N N . LYS A 1 85 ? -1.720 9.278 -11.820 1.00 94.75 85 LYS A N 1
ATOM 647 C CA . LYS A 1 85 ? -1.387 7.849 -11.812 1.00 94.75 85 LYS A CA 1
ATOM 648 C C . LYS A 1 85 ? -1.310 7.293 -13.231 1.00 94.75 85 LYS A C 1
ATOM 650 O O . LYS A 1 85 ? -0.311 6.661 -13.578 1.00 94.75 85 LYS A O 1
ATOM 655 N N . ASP A 1 86 ? -2.324 7.545 -14.051 1.00 94.56 86 ASP A N 1
ATOM 656 C CA . ASP A 1 86 ? -2.401 7.001 -15.407 1.00 94.56 86 ASP A CA 1
ATOM 657 C C . ASP A 1 86 ? -1.293 7.566 -16.304 1.00 94.56 86 ASP A C 1
ATOM 659 O O . ASP A 1 86 ? -0.661 6.821 -17.062 1.00 94.56 86 ASP A O 1
ATOM 663 N N . LYS A 1 87 ? -0.956 8.852 -16.143 1.00 97.12 87 LYS A N 1
ATOM 664 C CA . LYS A 1 87 ? 0.203 9.481 -16.791 1.00 97.12 87 LYS A CA 1
ATOM 665 C C . LYS A 1 87 ? 1.508 8.795 -16.390 1.00 97.12 87 LYS A C 1
ATOM 667 O O . LYS A 1 87 ? 2.289 8.410 -17.262 1.00 97.12 87 LYS A O 1
ATOM 672 N N . ARG A 1 88 ? 1.741 8.591 -15.090 1.00 97.31 88 ARG A N 1
ATOM 673 C CA . ARG A 1 88 ? 2.930 7.888 -14.579 1.00 97.31 88 ARG A CA 1
ATOM 674 C C . ARG A 1 88 ? 3.013 6.455 -15.116 1.00 97.31 88 ARG A C 1
ATOM 676 O O . ARG A 1 88 ? 4.088 6.030 -15.534 1.00 97.31 88 ARG A O 1
ATOM 683 N N . ASP A 1 89 ? 1.902 5.723 -15.134 1.00 96.00 89 ASP A N 1
ATOM 684 C CA . ASP A 1 89 ? 1.851 4.324 -15.577 1.00 96.00 89 ASP A CA 1
ATOM 685 C C . ASP A 1 89 ? 2.032 4.194 -17.098 1.00 96.00 89 ASP A C 1
ATOM 687 O O . ASP A 1 89 ? 2.654 3.243 -17.578 1.00 96.00 89 ASP A O 1
ATOM 691 N N . ARG A 1 90 ? 1.541 5.163 -17.882 1.00 97.69 90 ARG A N 1
ATOM 692 C CA . ARG A 1 90 ? 1.835 5.266 -19.319 1.00 97.69 90 ARG A CA 1
ATOM 693 C C . ARG A 1 90 ? 3.323 5.522 -19.565 1.00 97.69 90 ARG A C 1
ATOM 695 O O . ARG A 1 90 ? 3.912 4.856 -20.412 1.00 97.69 90 ARG A O 1
ATOM 702 N N . LEU A 1 91 ? 3.935 6.445 -18.821 1.00 98.06 91 LEU A N 1
ATOM 703 C CA . LEU A 1 91 ? 5.366 6.748 -18.936 1.00 98.06 91 LEU A CA 1
ATOM 704 C C . LEU A 1 91 ? 6.240 5.557 -18.545 1.00 98.06 91 LEU A C 1
ATOM 706 O O . LEU A 1 91 ? 7.201 5.258 -19.247 1.00 98.06 91 LEU A O 1
ATOM 710 N N . ARG A 1 92 ? 5.870 4.844 -17.475 1.00 98.06 92 ARG A N 1
ATOM 711 C CA . ARG A 1 92 ? 6.541 3.611 -17.059 1.00 98.06 92 ARG A CA 1
ATOM 712 C C . ARG A 1 92 ? 6.532 2.569 -18.175 1.00 98.06 92 ARG A C 1
ATOM 714 O O . ARG A 1 92 ? 7.593 2.105 -18.571 1.00 98.06 92 ARG A O 1
ATOM 721 N N . ARG A 1 93 ? 5.349 2.259 -18.722 1.00 97.81 93 ARG A N 1
ATOM 722 C CA . ARG A 1 93 ? 5.209 1.297 -19.828 1.00 97.81 93 ARG A CA 1
ATOM 723 C C . ARG A 1 93 ? 6.031 1.711 -21.043 1.00 97.81 93 ARG A C 1
ATOM 725 O O . ARG A 1 93 ? 6.706 0.881 -21.636 1.00 97.81 93 ARG A O 1
ATOM 732 N N . LYS A 1 94 ? 6.014 2.999 -21.395 1.00 98.00 94 LYS A N 1
ATOM 733 C CA . LYS A 1 94 ? 6.824 3.520 -22.502 1.00 98.00 94 LYS A CA 1
ATOM 734 C C . LYS A 1 94 ? 8.323 3.306 -22.257 1.00 98.00 94 LYS A C 1
ATOM 736 O O . LYS A 1 94 ? 9.018 2.865 -23.168 1.00 98.00 94 LYS A O 1
ATOM 741 N N . ALA A 1 95 ? 8.805 3.597 -21.048 1.00 97.94 95 ALA A N 1
ATOM 742 C CA . ALA A 1 95 ? 10.202 3.402 -20.668 1.00 97.94 95 ALA A CA 1
ATOM 743 C C . ALA A 1 95 ? 10.618 1.920 -20.699 1.00 97.94 95 ALA A C 1
ATOM 745 O O . ALA A 1 95 ? 11.686 1.613 -21.216 1.00 97.94 95 ALA A O 1
ATOM 746 N N . GLU A 1 96 ? 9.762 1.015 -20.212 1.00 96.50 96 GLU A N 1
ATOM 747 C CA . GLU A 1 96 ? 9.985 -0.440 -20.242 1.00 96.50 96 GLU A CA 1
ATOM 748 C C . GLU A 1 96 ? 10.033 -0.990 -21.678 1.00 96.50 96 GLU A C 1
ATOM 750 O O . GLU A 1 96 ? 10.876 -1.827 -21.979 1.00 96.50 96 GLU A O 1
ATOM 755 N N . ILE A 1 97 ? 9.173 -0.494 -22.575 1.00 97.38 97 ILE A N 1
ATOM 756 C CA . ILE A 1 97 ? 9.131 -0.929 -23.982 1.00 97.38 97 ILE A CA 1
ATOM 757 C C . ILE A 1 97 ? 10.316 -0.374 -24.780 1.00 97.38 97 ILE A C 1
ATOM 759 O O . ILE A 1 97 ? 10.903 -1.079 -25.593 1.00 97.38 97 ILE A O 1
ATOM 763 N N . THR A 1 98 ? 10.642 0.906 -24.592 1.00 97.69 98 THR A N 1
ATOM 764 C CA . THR A 1 98 ? 11.579 1.615 -25.480 1.00 97.69 98 THR A CA 1
ATOM 765 C C . THR A 1 98 ? 13.025 1.509 -24.993 1.00 97.69 98 THR A C 1
ATOM 767 O O . THR A 1 98 ? 13.948 1.637 -25.790 1.00 97.69 98 THR A O 1
ATOM 770 N N . GLY A 1 99 ? 13.249 1.359 -23.681 1.00 95.19 99 GLY A N 1
ATOM 771 C CA . GLY A 1 99 ? 14.585 1.299 -23.072 1.00 95.19 99 GLY A CA 1
ATOM 772 C C . GLY A 1 99 ? 15.408 2.595 -23.153 1.00 95.19 99 GLY A C 1
ATOM 773 O O . GLY A 1 99 ? 16.527 2.646 -22.650 1.00 95.19 99 GLY A O 1
ATOM 774 N N . ARG A 1 100 ? 14.880 3.669 -23.758 1.00 98.12 100 ARG A N 1
ATOM 775 C CA . ARG A 1 100 ? 15.588 4.950 -23.909 1.00 98.12 100 ARG A CA 1
ATOM 776 C C . ARG A 1 100 ? 15.753 5.664 -22.569 1.00 98.12 100 ARG A C 1
ATOM 778 O O . ARG A 1 100 ? 14.798 5.827 -21.806 1.00 98.12 100 ARG A O 1
ATOM 785 N N . ILE A 1 101 ? 16.946 6.218 -22.345 1.00 98.12 101 ILE A N 1
ATOM 786 C CA . I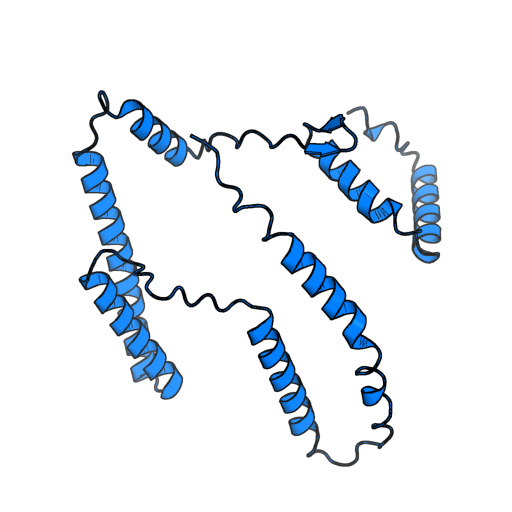LE A 1 101 ? 17.286 6.999 -21.143 1.00 98.12 101 ILE A CA 1
ATOM 787 C C . ILE A 1 101 ? 16.350 8.209 -20.975 1.00 98.12 101 ILE A C 1
ATOM 789 O O . ILE A 1 101 ? 15.953 8.537 -19.855 1.00 98.12 101 ILE A O 1
ATOM 793 N N . SER A 1 102 ? 15.935 8.844 -22.076 1.00 98.31 102 SER A N 1
ATOM 794 C CA . SER A 1 102 ? 14.996 9.973 -22.058 1.00 98.31 102 SER A CA 1
ATOM 795 C C . SER A 1 102 ? 13.629 9.590 -21.481 1.00 98.31 102 SER A C 1
ATOM 797 O O . SER A 1 102 ? 13.071 10.322 -20.663 1.00 98.31 102 SER A O 1
ATOM 799 N N . ASP A 1 103 ? 13.098 8.424 -21.855 1.00 98.19 103 ASP A N 1
ATOM 800 C CA . ASP A 1 103 ? 11.799 7.943 -21.380 1.00 98.19 103 ASP A CA 1
ATOM 801 C C . ASP A 1 103 ? 11.870 7.510 -19.909 1.00 98.19 103 ASP A C 1
ATOM 803 O O . ASP A 1 103 ? 10.977 7.845 -19.126 1.00 98.19 103 ASP A O 1
ATOM 807 N N . VAL A 1 104 ? 12.971 6.870 -19.498 1.00 97.88 104 VAL A N 1
ATOM 808 C CA . VAL A 1 104 ? 13.243 6.553 -18.083 1.00 97.88 104 VAL A CA 1
ATOM 809 C C . VAL A 1 104 ? 13.326 7.829 -17.246 1.00 97.88 104 VAL A C 1
ATOM 811 O O . VAL A 1 104 ? 12.742 7.902 -16.165 1.00 97.88 104 VAL A O 1
ATOM 814 N N . THR A 1 105 ? 14.010 8.857 -17.749 1.00 98.31 105 THR A N 1
ATOM 815 C CA . THR A 1 105 ? 14.138 10.152 -17.068 1.00 98.31 105 THR A CA 1
ATOM 816 C C . THR A 1 105 ? 12.774 10.822 -16.905 1.00 98.31 105 THR A C 1
ATOM 818 O O . THR A 1 105 ? 12.448 11.291 -15.816 1.00 98.31 105 THR A O 1
ATOM 821 N N . ASN A 1 106 ? 11.933 10.809 -17.943 1.00 98.19 106 ASN A N 1
ATOM 822 C CA . ASN A 1 106 ? 10.574 11.353 -17.870 1.00 98.19 106 ASN A CA 1
ATOM 823 C C . ASN A 1 106 ? 9.703 10.604 -16.856 1.00 98.19 106 ASN A C 1
ATOM 825 O O . ASN A 1 106 ? 9.006 11.229 -16.055 1.00 98.19 106 ASN A O 1
ATOM 829 N N . TRP A 1 107 ? 9.769 9.272 -16.833 1.00 98.31 107 TRP A N 1
ATOM 830 C CA . TRP A 1 107 ? 9.075 8.482 -15.817 1.00 98.31 107 TRP A CA 1
ATOM 831 C C . TRP A 1 107 ? 9.560 8.822 -14.397 1.00 98.31 107 TRP A C 1
ATOM 833 O O . TRP A 1 107 ? 8.736 9.069 -13.511 1.00 98.31 107 TRP A O 1
ATOM 843 N N . ARG A 1 108 ? 10.881 8.920 -14.190 1.00 98.06 108 ARG A N 1
ATOM 844 C CA . ARG A 1 108 ? 11.487 9.291 -12.900 1.00 98.06 108 ARG A CA 1
ATOM 845 C C . ARG A 1 108 ? 11.092 10.688 -12.429 1.00 98.06 108 ARG A C 1
ATOM 847 O O . ARG A 1 108 ? 10.938 10.865 -11.230 1.00 98.06 108 ARG A O 1
ATOM 854 N N . LYS A 1 109 ? 10.878 11.649 -13.335 1.00 98.19 109 LYS A N 1
ATOM 855 C CA . LYS A 1 109 ? 10.364 12.992 -13.000 1.00 98.19 109 LYS A CA 1
ATOM 856 C C . LYS A 1 109 ? 8.911 12.959 -12.518 1.00 98.19 109 LYS A C 1
ATOM 858 O O . LYS A 1 109 ? 8.554 13.677 -11.593 1.00 98.19 109 LYS A O 1
ATOM 863 N N . HIS A 1 110 ? 8.074 12.106 -13.107 1.00 97.81 110 HIS A N 1
ATOM 864 C CA . HIS A 1 110 ? 6.648 12.035 -12.767 1.00 97.81 110 HIS A CA 1
ATOM 865 C C . HIS A 1 110 ? 6.325 11.176 -11.538 1.00 97.81 110 HIS A C 1
ATOM 867 O O . HIS A 1 110 ? 5.305 11.397 -10.885 1.00 97.81 110 HIS A O 1
ATOM 873 N N . ALA A 1 111 ? 7.179 10.212 -11.191 1.00 96.06 111 ALA A N 1
ATOM 874 C CA . ALA A 1 111 ? 7.013 9.401 -9.988 1.00 96.06 111 ALA A CA 1
ATOM 875 C C . ALA A 1 111 ? 6.940 10.214 -8.667 1.00 96.06 111 ALA A C 1
ATOM 877 O O . ALA A 1 111 ? 6.006 9.967 -7.896 1.00 96.06 111 ALA A O 1
ATOM 878 N N . PRO A 1 112 ? 7.851 11.169 -8.377 1.00 97.62 112 PRO A N 1
ATOM 879 C CA . PRO A 1 112 ? 7.795 11.972 -7.157 1.00 97.62 112 PRO A CA 1
ATOM 880 C C . PRO A 1 112 ? 6.609 12.936 -7.147 1.00 97.62 112 PRO A C 1
ATOM 882 O O . PRO A 1 112 ? 5.961 13.025 -6.113 1.00 97.62 112 PRO A O 1
ATOM 885 N N . ILE A 1 113 ? 6.256 13.554 -8.282 1.00 97.38 113 ILE A N 1
ATOM 886 C CA . ILE A 1 113 ? 5.077 14.438 -8.400 1.00 97.38 113 ILE A CA 1
ATOM 887 C C . ILE A 1 113 ? 3.811 13.695 -7.960 1.00 97.38 113 ILE A C 1
ATOM 889 O O . ILE A 1 113 ? 3.032 14.172 -7.140 1.00 97.38 113 ILE A O 1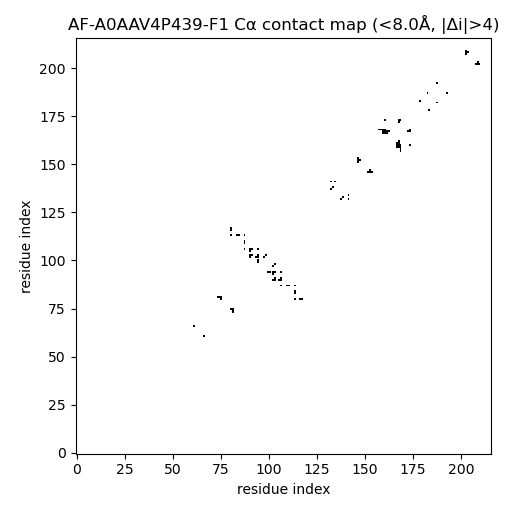
ATOM 893 N N . PHE A 1 114 ? 3.629 12.467 -8.451 1.00 96.25 114 PHE A N 1
ATOM 894 C CA . PHE A 1 114 ? 2.503 11.641 -8.036 1.00 96.25 114 PHE A CA 1
ATOM 895 C C . PHE A 1 114 ? 2.557 11.302 -6.535 1.00 96.25 114 PHE A C 1
ATOM 897 O O . PHE A 1 114 ? 1.552 11.395 -5.833 1.00 96.25 114 PHE A O 1
ATOM 904 N N . LYS A 1 115 ? 3.732 10.951 -6.002 1.00 96.12 115 LYS A N 1
ATOM 905 C CA . LYS A 1 115 ? 3.893 10.671 -4.566 1.00 96.12 115 LYS A CA 1
ATOM 906 C C . LYS A 1 115 ? 3.565 11.893 -3.701 1.00 96.12 115 LYS A C 1
ATOM 908 O O . LYS A 1 115 ? 2.914 11.741 -2.670 1.00 96.12 115 LYS A O 1
ATOM 913 N N . GLU A 1 116 ? 3.999 13.074 -4.118 1.00 97.06 116 GLU A N 1
ATOM 914 C CA . GLU A 1 116 ? 3.717 14.344 -3.457 1.00 97.06 116 GLU A CA 1
ATOM 915 C C . GLU A 1 116 ? 2.218 14.644 -3.458 1.00 97.06 116 GLU A C 1
ATOM 917 O O . GLU A 1 116 ? 1.656 14.885 -2.391 1.00 97.06 116 GLU A O 1
ATOM 922 N N . SER A 1 117 ? 1.545 14.503 -4.605 1.00 95.69 117 SER A N 1
ATOM 923 C CA . SER A 1 117 ? 0.092 14.693 -4.693 1.00 95.69 117 SER A CA 1
ATOM 924 C C . SER A 1 117 ? -0.681 13.767 -3.741 1.00 95.69 117 SER A C 1
ATOM 926 O O . SER A 1 117 ? -1.547 14.239 -3.014 1.00 95.69 117 SER A O 1
ATOM 928 N N . ILE A 1 118 ? -0.288 12.490 -3.599 1.00 94.19 118 ILE A N 1
ATOM 929 C CA . ILE A 1 118 ? -0.882 11.582 -2.596 1.00 94.19 118 ILE A CA 1
ATOM 930 C C . ILE A 1 118 ? -0.722 12.141 -1.177 1.00 94.19 118 ILE A C 1
ATOM 932 O O . ILE A 1 118 ? -1.644 12.052 -0.362 1.00 94.19 118 ILE A O 1
ATOM 936 N N . ILE A 1 119 ? 0.464 12.652 -0.841 1.00 94.69 119 ILE A N 1
ATOM 937 C CA . ILE A 1 119 ? 0.743 13.195 0.492 1.00 94.69 119 ILE A CA 1
ATOM 938 C C . ILE A 1 119 ? -0.116 14.436 0.739 1.00 94.69 119 ILE A C 1
ATOM 940 O O . ILE A 1 119 ? -0.714 14.548 1.811 1.00 94.69 119 ILE A O 1
ATOM 944 N N . LEU A 1 120 ? -0.219 15.332 -0.243 1.00 95.19 120 LEU A N 1
ATOM 945 C CA . LEU A 1 120 ? -1.044 16.535 -0.160 1.00 95.19 120 LEU A CA 1
ATOM 946 C C . LEU A 1 120 ? -2.530 16.194 -0.015 1.00 95.19 120 LEU A C 1
ATOM 948 O O . LEU A 1 120 ? -3.160 16.685 0.920 1.00 95.19 120 LEU A O 1
ATOM 952 N N . SER A 1 121 ? -3.073 15.284 -0.827 1.00 92.94 121 SER A N 1
ATOM 953 C CA . SER A 1 121 ? -4.472 14.848 -0.709 1.00 92.94 121 SER A CA 1
ATOM 954 C C . SER A 1 121 ? -4.756 14.215 0.658 1.00 92.94 121 SER A C 1
ATOM 956 O O . SER A 1 121 ? -5.782 14.503 1.273 1.00 92.94 121 SER A O 1
ATOM 958 N N . LYS A 1 122 ? -3.831 13.405 1.198 1.00 90.31 122 LYS A N 1
ATOM 959 C CA . LYS A 1 122 ? -3.957 12.845 2.557 1.00 90.31 122 LYS A CA 1
ATOM 960 C C . LYS A 1 122 ? -3.960 13.931 3.630 1.00 90.31 122 LYS A C 1
ATOM 962 O O . LYS A 1 122 ? -4.786 13.874 4.537 1.00 90.31 122 LYS A O 1
ATOM 967 N N . ARG A 1 123 ? -3.058 14.913 3.533 1.00 95.56 123 ARG A N 1
ATOM 968 C CA . ARG A 1 123 ? -2.986 16.051 4.465 1.00 95.56 123 ARG A CA 1
ATOM 969 C C . ARG A 1 123 ? -4.244 16.910 4.400 1.00 95.56 123 ARG A C 1
ATOM 971 O O . ARG A 1 123 ? -4.775 17.256 5.446 1.00 95.56 123 ARG A O 1
ATOM 978 N N . SER A 1 124 ? -4.745 17.188 3.199 1.00 94.44 124 SER A N 1
ATOM 979 C CA . SER A 1 124 ? -5.994 17.923 2.983 1.00 94.44 124 SER A CA 1
ATOM 980 C C . SER A 1 124 ? -7.189 17.177 3.583 1.00 94.44 124 SER A C 1
ATOM 982 O O . SER A 1 124 ? -7.924 17.730 4.399 1.00 94.44 124 SER A O 1
ATOM 984 N N . CYS A 1 125 ? -7.330 15.879 3.289 1.00 90.69 125 CYS A N 1
ATOM 985 C CA . CYS A 1 125 ? -8.368 15.037 3.885 1.00 90.69 125 CYS A CA 1
ATOM 986 C C . CYS A 1 125 ? -8.283 15.019 5.417 1.00 90.69 125 CYS A C 1
ATOM 988 O O . CYS A 1 125 ? -9.309 15.069 6.094 1.00 90.69 125 CYS A O 1
ATOM 990 N N . PHE A 1 126 ? -7.069 14.960 5.968 1.00 92.81 126 PHE A N 1
ATOM 991 C CA . PHE A 1 126 ? -6.848 15.007 7.407 1.00 92.81 126 PHE A CA 1
ATOM 992 C C . PHE A 1 126 ? -7.223 16.368 8.009 1.00 92.81 126 PHE A C 1
ATOM 994 O O . PHE A 1 126 ? -7.956 16.410 8.992 1.00 92.81 126 PHE A O 1
ATOM 1001 N N . GLY A 1 127 ? -6.801 17.477 7.397 1.00 95.75 127 GLY A N 1
ATOM 1002 C CA . GLY A 1 127 ? -7.172 18.827 7.829 1.00 95.75 127 GLY A CA 1
ATOM 1003 C C . GLY A 1 127 ? -8.687 19.037 7.820 1.00 95.75 127 GLY A C 1
ATOM 1004 O O . GLY A 1 127 ? -9.249 19.497 8.809 1.00 95.75 127 GLY A O 1
ATOM 1005 N N . ASN A 1 128 ? -9.360 18.587 6.758 1.00 95.62 128 ASN A N 1
ATOM 1006 C CA . ASN A 1 128 ? -10.820 18.612 6.641 1.00 95.62 128 ASN A CA 1
ATOM 1007 C C . ASN A 1 128 ? -11.523 17.735 7.684 1.00 95.62 128 ASN A C 1
ATOM 1009 O O . ASN A 1 128 ? -12.634 18.039 8.109 1.00 95.62 128 ASN A O 1
ATOM 1013 N N . PHE A 1 129 ? -10.906 16.622 8.077 1.00 93.94 129 PHE A N 1
ATOM 1014 C CA . PHE A 1 129 ? -11.417 15.779 9.150 1.00 93.94 129 PHE A CA 1
ATOM 1015 C C . PHE A 1 129 ? -11.318 16.489 10.506 1.00 93.94 129 PHE A C 1
ATOM 1017 O O . PHE A 1 129 ? -12.297 16.502 11.247 1.00 93.94 129 PHE A O 1
ATOM 1024 N N . ILE A 1 130 ? -10.177 17.115 10.806 1.00 94.62 130 ILE A N 1
ATOM 1025 C CA . ILE A 1 130 ? -9.958 17.838 12.065 1.00 94.62 130 ILE A CA 1
ATOM 1026 C C . ILE A 1 130 ? -10.839 19.086 12.167 1.00 94.62 130 ILE A C 1
ATOM 1028 O O . ILE A 1 130 ? -11.371 19.354 13.237 1.00 94.62 130 ILE A O 1
ATOM 1032 N N . SER A 1 131 ? -11.051 19.825 11.076 1.00 96.69 131 SER A N 1
ATOM 1033 C CA . SER A 1 131 ? -11.904 21.022 11.104 1.00 96.69 131 SER A CA 1
ATOM 1034 C C . SER A 1 131 ? -13.388 20.705 11.311 1.00 96.69 131 SER A C 1
ATOM 1036 O O . SER A 1 131 ? -14.123 21.531 11.845 1.00 96.69 131 SER A O 1
ATOM 1038 N N . LYS A 1 132 ? -13.838 19.514 10.897 1.00 96.56 132 LYS A N 1
ATOM 1039 C CA . LYS A 1 132 ? -15.246 19.097 10.983 1.00 96.56 132 LYS A CA 1
ATOM 1040 C C . LYS A 1 132 ? -15.588 18.302 12.240 1.00 96.56 132 LYS A C 1
ATOM 1042 O O . LYS A 1 132 ? -16.772 18.149 12.534 1.00 96.56 132 LYS A O 1
ATOM 1047 N N . ILE A 1 133 ? -14.605 17.735 12.942 1.00 95.56 133 ILE A N 1
ATOM 1048 C CA . ILE A 1 133 ? -14.884 16.846 14.072 1.00 95.56 133 ILE A CA 1
ATOM 1049 C C . ILE A 1 133 ? -15.392 17.641 15.277 1.00 95.56 133 ILE A C 1
ATOM 1051 O O . ILE A 1 133 ? -14.755 18.588 15.731 1.00 95.56 133 ILE A O 1
ATOM 1055 N N . ASN A 1 134 ? -16.533 17.234 15.829 1.00 96.62 134 ASN A N 1
ATOM 1056 C CA . ASN A 1 134 ? -17.033 17.795 17.077 1.00 96.62 134 ASN A CA 1
ATOM 1057 C C . ASN A 1 134 ? -16.740 16.813 18.217 1.00 96.62 134 ASN A C 1
ATOM 1059 O O . ASN A 1 134 ? -17.333 15.741 18.285 1.00 96.62 134 ASN A O 1
ATOM 1063 N N . PHE A 1 135 ? -15.842 17.178 19.135 1.00 92.75 135 PHE A N 1
ATOM 1064 C CA . PHE A 1 135 ? -15.407 16.296 20.225 1.00 92.75 135 PHE A CA 1
ATOM 1065 C C . PHE A 1 135 ? -16.533 15.864 21.173 1.00 92.75 135 PHE A C 1
ATOM 1067 O O . PHE A 1 135 ? -16.453 14.772 21.735 1.00 92.75 135 PHE A O 1
ATOM 1074 N N . GLN A 1 136 ? -17.572 16.686 21.343 1.00 94.06 136 GLN A N 1
ATOM 1075 C CA . GLN A 1 136 ? -18.706 16.361 22.210 1.00 94.06 136 GLN A CA 1
ATOM 1076 C C . GLN A 1 136 ? -19.628 15.338 21.542 1.00 94.06 136 GLN A C 1
ATOM 1078 O O . GLN A 1 136 ? -20.008 14.346 22.161 1.00 94.06 136 GLN A O 1
ATOM 1083 N N . ARG A 1 137 ? -19.949 15.550 20.260 1.00 96.94 137 ARG A N 1
ATOM 1084 C CA . ARG A 1 137 ? -20.871 14.688 19.507 1.00 96.94 137 ARG A CA 1
ATOM 1085 C C . ARG A 1 137 ? -20.216 13.392 19.023 1.00 96.94 137 ARG A C 1
ATOM 1087 O O . ARG A 1 137 ? -20.838 12.336 19.077 1.00 96.94 137 ARG A O 1
ATOM 1094 N N . ASP A 1 138 ? -18.958 13.464 18.595 1.00 96.44 138 ASP A N 1
ATOM 1095 C CA . ASP A 1 138 ? -18.208 12.365 17.975 1.00 96.44 138 ASP A CA 1
ATOM 1096 C C . ASP A 1 138 ? -17.165 11.747 18.921 1.00 96.44 138 ASP A C 1
ATOM 1098 O O . ASP A 1 138 ? -16.165 11.177 18.476 1.00 96.44 138 ASP A O 1
ATOM 1102 N N . SER A 1 139 ? -17.386 11.837 20.235 1.00 93.38 139 SER A N 1
ATOM 1103 C CA . SER A 1 139 ? -16.428 11.438 21.278 1.00 93.38 139 SER A CA 1
ATOM 1104 C C . SER A 1 139 ? -15.826 10.041 21.063 1.00 93.38 139 SER A C 1
ATOM 1106 O O . SER A 1 139 ? -14.607 9.876 21.134 1.00 93.38 139 SER A O 1
ATOM 1108 N N . LEU A 1 140 ? -16.638 9.041 20.694 1.00 93.50 140 LEU A N 1
ATOM 1109 C CA . LEU A 1 140 ? -16.173 7.675 20.414 1.00 93.50 140 LEU A CA 1
ATOM 1110 C C . LEU A 1 140 ? -15.269 7.592 19.173 1.00 93.50 140 LEU A C 1
ATOM 1112 O O . LEU A 1 140 ? -14.288 6.843 19.162 1.00 93.50 140 LEU A O 1
ATOM 1116 N N . LYS A 1 141 ? -15.597 8.336 18.112 1.00 93.00 141 LYS A N 1
ATOM 1117 C CA . LYS A 1 141 ? -14.812 8.366 16.870 1.00 93.00 141 LYS A CA 1
ATOM 1118 C C . LYS A 1 141 ? -13.464 9.033 17.121 1.00 93.00 141 LYS A C 1
ATOM 1120 O O . LYS A 1 141 ? -12.437 8.493 16.711 1.00 93.00 141 LYS A O 1
ATOM 1125 N N . THR A 1 142 ? -13.467 10.149 17.845 1.00 93.62 142 THR A N 1
ATOM 1126 C CA . THR A 1 142 ? -12.254 10.850 18.268 1.00 93.62 142 THR A CA 1
ATOM 1127 C C . THR A 1 142 ? -11.394 9.973 19.166 1.00 93.62 142 THR A C 1
ATOM 1129 O O . THR A 1 142 ? -10.194 9.863 18.934 1.00 93.62 142 THR A O 1
ATOM 1132 N N . TYR A 1 143 ? -11.996 9.292 20.144 1.00 91.94 143 TYR A N 1
ATOM 1133 C CA . TYR A 1 143 ? -11.281 8.372 21.024 1.00 91.94 143 TYR A CA 1
ATOM 1134 C C . TYR A 1 143 ? -10.568 7.279 20.223 1.00 91.94 143 TYR A C 1
ATOM 1136 O O . TYR A 1 143 ? -9.355 7.135 20.344 1.00 91.94 143 TYR A O 1
ATOM 1144 N N . LYS A 1 144 ? -11.281 6.578 19.328 1.00 90.62 144 LYS A N 1
ATOM 1145 C CA . LYS A 1 144 ? -10.677 5.558 18.451 1.00 90.62 144 LYS A CA 1
ATOM 1146 C C . LYS A 1 144 ? -9.532 6.130 17.619 1.00 90.62 144 LYS A C 1
ATOM 1148 O O . LYS A 1 144 ? -8.482 5.505 17.516 1.00 90.62 144 LYS A O 1
ATOM 1153 N N . PHE A 1 145 ? -9.728 7.313 17.042 1.00 90.44 145 PHE A N 1
ATOM 1154 C CA . PHE A 1 145 ? -8.699 7.990 16.263 1.00 90.44 145 PHE A CA 1
ATOM 1155 C C . PHE A 1 145 ? -7.444 8.294 17.106 1.00 90.44 145 PHE A C 1
ATOM 1157 O O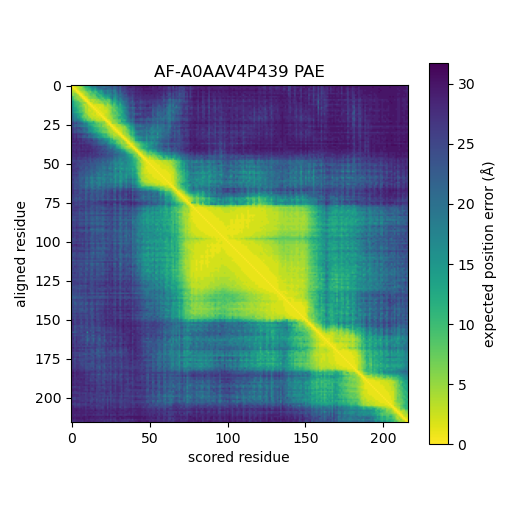 . PHE A 1 145 ? -6.334 7.969 16.689 1.00 90.44 145 PHE A O 1
ATOM 1164 N N . LEU A 1 146 ? -7.610 8.833 18.317 1.00 91.56 146 LEU A N 1
ATOM 1165 C CA . LEU A 1 146 ? -6.512 9.113 19.247 1.00 91.56 146 LEU A CA 1
ATOM 1166 C C . LEU A 1 146 ? -5.809 7.836 19.727 1.00 91.56 146 LEU A C 1
ATOM 1168 O O . LEU A 1 146 ? -4.583 7.817 19.821 1.00 91.56 146 LEU A O 1
ATOM 1172 N N . SER A 1 147 ? -6.553 6.762 19.995 1.00 90.62 147 SER A N 1
ATOM 1173 C CA . SER A 1 147 ? -5.980 5.453 20.331 1.00 90.62 147 SER A CA 1
ATOM 1174 C C . SER A 1 147 ? -5.118 4.911 19.189 1.00 90.62 147 SER A C 1
ATOM 1176 O O . SER A 1 147 ? -4.001 4.453 19.436 1.00 90.62 147 SER A O 1
ATOM 1178 N N . CYS A 1 148 ? -5.580 5.041 17.938 1.00 86.50 148 CYS A N 1
ATOM 1179 C CA . CYS A 1 148 ? -4.785 4.697 16.758 1.00 86.50 148 CYS A CA 1
ATOM 1180 C C . CYS A 1 148 ? -3.505 5.541 16.664 1.00 86.50 148 CYS A C 1
ATOM 1182 O O . CYS A 1 148 ? -2.441 4.982 16.417 1.00 86.50 148 CYS A O 1
ATOM 1184 N N . LEU A 1 149 ? -3.575 6.858 16.905 1.00 87.69 149 LEU A N 1
ATOM 1185 C CA . LEU A 1 149 ? -2.394 7.734 16.881 1.00 87.69 149 LEU A CA 1
ATOM 1186 C C . LEU A 1 149 ? -1.362 7.381 17.957 1.00 87.69 149 LEU A C 1
ATOM 1188 O O . LEU A 1 149 ? -0.163 7.455 17.709 1.00 87.69 149 LEU A O 1
ATOM 1192 N N . LYS A 1 150 ? -1.814 6.975 19.146 1.00 90.44 150 LYS A N 1
ATOM 1193 C CA . LYS A 1 150 ? -0.928 6.558 20.241 1.00 90.44 150 LYS A CA 1
ATOM 1194 C C . LYS A 1 150 ? -0.323 5.165 20.031 1.00 90.44 150 LYS A C 1
ATOM 1196 O O . LYS A 1 150 ? 0.376 4.685 20.918 1.00 90.44 150 LYS A O 1
ATOM 1201 N N . ASN A 1 151 ? -0.625 4.489 18.915 1.00 82.62 151 ASN A N 1
ATOM 1202 C CA . ASN A 1 151 ? -0.359 3.060 18.705 1.00 82.62 151 ASN A CA 1
ATOM 1203 C C . ASN A 1 151 ? -0.881 2.181 19.852 1.00 82.62 151 ASN A C 1
ATOM 1205 O O . ASN A 1 151 ? -0.455 1.043 20.040 1.00 82.62 151 ASN A O 1
ATOM 1209 N N . GLN A 1 152 ? -1.856 2.694 20.599 1.00 79.31 152 GLN A N 1
ATOM 1210 C CA . GLN A 1 152 ? -2.639 1.932 21.549 1.00 79.31 152 GLN A CA 1
ATOM 1211 C C . GLN A 1 152 ? -3.734 1.263 20.734 1.00 79.31 152 GLN A C 1
ATOM 1213 O O . GLN A 1 152 ? -4.918 1.573 20.868 1.00 79.31 152 GLN A O 1
ATOM 1218 N N . THR A 1 153 ? -3.338 0.383 19.809 1.00 62.91 153 THR A N 1
ATOM 1219 C CA . THR A 1 153 ? -4.314 -0.501 19.186 1.00 62.91 153 THR A CA 1
ATOM 1220 C C . THR A 1 153 ? -5.018 -1.209 20.333 1.00 62.91 153 THR A C 1
ATOM 1222 O O . THR A 1 153 ? -4.311 -1.770 21.181 1.00 62.91 153 THR A O 1
ATOM 1225 N N . PRO A 1 154 ? -6.362 -1.176 20.412 1.00 59.44 154 PRO A N 1
ATOM 1226 C CA . PRO A 1 154 ? -7.055 -2.033 21.356 1.00 59.44 154 PRO A CA 1
ATOM 1227 C C . PRO A 1 154 ? -6.505 -3.424 21.086 1.00 59.44 154 PRO A C 1
ATOM 1229 O O . PRO A 1 154 ? -6.560 -3.873 19.937 1.00 59.44 154 PRO A O 1
ATOM 1232 N N . GLN A 1 155 ? -5.856 -4.036 22.084 1.00 62.16 155 GLN A N 1
ATOM 1233 C CA . GLN A 1 155 ? -5.343 -5.385 21.908 1.00 62.16 155 GLN A CA 1
ATOM 1234 C C . GLN A 1 155 ? -6.531 -6.185 21.407 1.00 62.16 155 GLN A C 1
ATOM 1236 O O . GLN A 1 155 ? -7.548 -6.262 22.100 1.00 62.16 155 GLN A O 1
ATOM 1241 N N . THR A 1 156 ? -6.458 -6.660 20.159 1.00 64.12 156 THR A N 1
ATOM 1242 C CA . THR A 1 156 ? -7.529 -7.472 19.592 1.00 64.12 156 THR A CA 1
ATOM 1243 C C . THR A 1 156 ? -7.771 -8.551 20.616 1.00 64.12 156 THR A C 1
ATOM 1245 O O . THR A 1 156 ? -6.811 -9.248 20.959 1.00 64.12 156 THR A O 1
ATOM 1248 N N . ALA A 1 157 ? -8.989 -8.605 21.167 1.00 66.12 157 ALA A N 1
ATOM 1249 C CA . ALA A 1 157 ? -9.319 -9.551 22.219 1.00 66.12 157 ALA A CA 1
ATOM 1250 C C . ALA A 1 157 ? -8.788 -10.906 21.762 1.00 66.12 157 ALA A C 1
ATOM 1252 O O . ALA A 1 157 ? -9.187 -11.382 20.693 1.00 66.12 157 ALA A O 1
ATOM 1253 N N . LYS A 1 158 ? -7.776 -11.430 22.474 1.00 74.06 158 LYS A N 1
ATOM 1254 C CA . LYS A 1 158 ? -7.036 -12.602 22.006 1.00 74.06 158 LYS A CA 1
ATOM 1255 C C . LYS A 1 158 ? -8.069 -13.677 21.736 1.00 74.06 158 LYS A C 1
ATOM 1257 O O . LYS A 1 158 ? -8.818 -14.049 22.640 1.00 74.06 158 LYS A O 1
ATOM 1262 N N . ARG A 1 159 ? -8.171 -14.105 20.476 1.00 73.25 159 ARG A N 1
ATOM 1263 C CA . ARG A 1 159 ? -9.189 -15.075 20.096 1.00 73.25 159 ARG A CA 1
ATOM 1264 C C . ARG A 1 159 ? -8.886 -16.346 20.869 1.00 73.25 159 ARG A C 1
ATOM 1266 O O . ARG A 1 159 ? -7.835 -16.954 20.692 1.00 73.25 159 ARG A O 1
ATOM 1273 N N . LEU A 1 160 ? -9.790 -16.692 21.771 1.00 81.00 160 LEU A N 1
ATOM 1274 C CA . LEU A 1 160 ? -9.643 -17.869 22.600 1.00 81.00 160 LEU A CA 1
ATOM 1275 C C . LEU A 1 160 ? -9.721 -19.104 21.696 1.00 81.00 160 LEU A C 1
ATOM 1277 O O . LEU A 1 160 ? -10.682 -19.268 20.943 1.00 81.00 160 LEU A O 1
ATOM 1281 N N . PHE A 1 161 ? -8.698 -19.957 21.744 1.00 81.62 161 PHE A N 1
ATOM 1282 C CA . PHE A 1 161 ? -8.675 -21.200 20.977 1.00 81.62 161 PHE A CA 1
ATOM 1283 C C . PHE A 1 161 ? -9.299 -22.315 21.807 1.00 81.62 161 PHE A C 1
ATOM 1285 O O . PHE A 1 161 ? -8.857 -22.570 22.925 1.00 81.62 161 PHE A O 1
ATOM 1292 N N . SER A 1 162 ? -10.299 -23.011 21.270 1.00 86.75 162 SER A N 1
ATOM 1293 C CA . SER A 1 162 ? -10.850 -24.211 21.901 1.00 86.75 162 SER A CA 1
ATOM 1294 C C . SER A 1 162 ? -10.321 -25.462 21.201 1.00 86.75 162 SER A C 1
ATOM 1296 O O . SER A 1 162 ? -10.677 -25.719 20.054 1.00 86.75 162 SER A O 1
ATOM 1298 N N . ILE A 1 163 ? -9.504 -26.260 21.890 1.00 85.94 163 ILE A N 1
ATOM 1299 C CA . ILE A 1 163 ? -9.077 -27.589 21.422 1.00 85.94 163 ILE A CA 1
ATOM 1300 C C . ILE A 1 163 ? -9.632 -28.613 22.410 1.00 85.94 163 ILE A C 1
ATOM 1302 O O . ILE A 1 163 ? -9.389 -28.506 23.611 1.00 85.94 163 ILE A O 1
ATOM 1306 N N . ASN A 1 164 ? -10.392 -29.599 21.925 1.00 86.88 164 ASN A N 1
ATOM 1307 C CA . ASN A 1 164 ? -11.000 -30.650 22.753 1.00 86.88 164 ASN A CA 1
ATOM 1308 C C . ASN A 1 164 ? -11.799 -30.095 23.948 1.00 86.88 164 ASN A C 1
ATOM 1310 O O . ASN A 1 164 ? -11.610 -30.528 25.084 1.00 86.88 164 ASN A O 1
ATOM 1314 N N . ARG A 1 165 ? -12.651 -29.087 23.701 1.00 91.50 165 ARG A N 1
ATOM 1315 C CA . ARG A 1 165 ? -13.451 -28.369 24.719 1.00 91.50 165 ARG A CA 1
ATOM 1316 C C . ARG A 1 165 ? -12.637 -27.628 25.796 1.00 91.50 165 ARG A C 1
ATOM 1318 O O . ARG A 1 165 ? -13.227 -27.055 26.703 1.00 91.50 165 ARG A O 1
ATOM 1325 N N . LYS A 1 166 ? -11.301 -27.581 25.705 1.00 92.31 166 LYS A N 1
ATOM 1326 C CA . LYS A 1 166 ? -10.451 -26.768 26.586 1.00 92.31 166 LYS A CA 1
ATOM 1327 C C . LYS A 1 166 ? -10.133 -25.436 25.923 1.00 92.31 166 LYS A C 1
ATOM 1329 O O . LYS A 1 166 ? -9.625 -25.406 24.803 1.00 92.31 166 LYS A O 1
ATOM 1334 N N . ILE A 1 167 ? -10.407 -24.350 26.638 1.00 93.12 167 ILE A N 1
ATOM 1335 C CA . ILE A 1 167 ? -10.090 -22.992 26.203 1.00 93.12 167 ILE A CA 1
ATOM 1336 C C . ILE A 1 167 ? -8.621 -22.700 26.523 1.00 93.12 167 ILE A C 1
ATOM 1338 O O . ILE A 1 167 ? -8.179 -22.800 27.668 1.00 93.12 167 ILE A O 1
ATOM 1342 N N . ILE A 1 168 ? -7.853 -22.347 25.499 1.00 90.62 168 ILE A N 1
ATOM 1343 C CA . ILE A 1 168 ? -6.442 -21.995 25.589 1.00 90.62 168 ILE A CA 1
ATOM 1344 C C . ILE A 1 168 ? -6.333 -20.481 25.410 1.00 90.62 168 ILE A C 1
ATOM 1346 O O . ILE A 1 168 ? -6.579 -19.954 24.327 1.00 90.62 168 ILE A O 1
ATOM 1350 N N . SER A 1 169 ? -5.965 -19.789 26.487 1.00 87.38 169 SER A N 1
ATOM 1351 C CA . SER A 1 169 ? -5.838 -18.325 26.530 1.00 87.38 169 SER A CA 1
ATOM 1352 C C . SER A 1 169 ? -4.397 -17.811 26.410 1.00 87.38 169 SER A C 1
ATOM 1354 O O . SER A 1 169 ? -4.189 -16.625 26.179 1.00 87.38 169 SER A O 1
ATOM 1356 N N . SER A 1 170 ? -3.395 -18.679 26.584 1.00 91.00 170 SER A N 1
ATOM 1357 C CA . SER A 1 170 ? -1.976 -18.298 26.607 1.00 91.00 170 SER A CA 1
ATOM 1358 C C . SER A 1 170 ? -1.274 -18.686 25.308 1.00 91.00 170 SER A C 1
ATOM 1360 O O . SER A 1 170 ? -1.319 -19.852 24.911 1.00 91.00 170 SER A O 1
ATOM 1362 N N . ASP A 1 171 ? -0.562 -17.737 24.700 1.00 84.94 171 ASP A N 1
ATOM 1363 C CA . ASP A 1 171 ? 0.165 -17.925 23.435 1.00 84.94 171 ASP A CA 1
ATOM 1364 C C . ASP A 1 171 ? 1.216 -19.041 23.534 1.00 84.94 171 ASP A C 1
ATOM 1366 O O . ASP A 1 171 ? 1.352 -19.855 22.624 1.00 84.94 171 ASP A O 1
ATOM 1370 N N . ALA A 1 172 ? 1.883 -19.168 24.687 1.00 87.56 172 ALA A N 1
ATOM 1371 C CA . ALA A 1 172 ? 2.828 -20.254 24.948 1.00 87.56 172 ALA A CA 1
ATOM 1372 C C . ALA A 1 172 ? 2.149 -21.634 24.900 1.00 87.56 172 ALA A C 1
ATOM 1374 O O . ALA A 1 172 ? 2.707 -22.600 24.375 1.00 87.56 172 ALA A O 1
ATOM 1375 N N . LYS A 1 173 ? 0.911 -21.733 25.407 1.00 89.56 173 LYS A N 1
ATOM 1376 C CA . LYS A 1 173 ? 0.121 -22.965 25.314 1.00 89.56 173 LYS A CA 1
ATOM 1377 C C . LYS A 1 173 ? -0.306 -23.222 23.870 1.00 89.56 173 LYS A C 1
ATOM 1379 O O . LYS A 1 173 ? -0.169 -24.356 23.425 1.00 89.56 173 LYS A O 1
ATOM 1384 N N . VAL A 1 174 ? -0.768 -22.205 23.134 1.00 89.50 174 VAL A N 1
ATOM 1385 C CA . VAL A 1 174 ? -1.127 -22.336 21.707 1.00 89.50 174 VAL A CA 1
ATOM 1386 C C . VAL A 1 174 ? 0.065 -22.858 20.899 1.00 89.50 174 VAL A C 1
ATOM 1388 O O . VAL A 1 174 ? -0.073 -23.858 20.196 1.00 89.50 174 VAL A O 1
ATOM 1391 N N . ALA A 1 175 ? 1.249 -22.267 21.077 1.00 88.88 175 ALA A N 1
ATOM 1392 C CA . ALA A 1 175 ? 2.483 -22.721 20.440 1.00 88.88 175 ALA A CA 1
ATOM 1393 C C . ALA A 1 175 ? 2.830 -24.170 20.822 1.00 88.88 175 ALA A C 1
ATOM 1395 O O . ALA A 1 175 ? 3.150 -24.980 19.956 1.00 88.88 175 ALA A O 1
ATOM 1396 N N . GLY A 1 176 ? 2.696 -24.537 22.100 1.00 88.69 176 GLY A N 1
ATOM 1397 C CA . GLY A 1 176 ? 2.909 -25.910 22.566 1.00 88.69 176 GLY A CA 1
ATOM 1398 C C . GLY A 1 176 ? 1.946 -26.928 21.944 1.00 88.69 176 GLY A C 1
ATOM 1399 O O . GLY A 1 176 ? 2.372 -28.012 21.545 1.00 88.69 176 GLY A O 1
ATOM 1400 N N . TYR A 1 177 ? 0.660 -26.589 21.817 1.00 89.00 177 TYR A N 1
ATOM 1401 C CA . TYR A 1 177 ? -0.325 -27.434 21.132 1.00 89.00 177 TYR A CA 1
ATOM 1402 C C . TYR A 1 177 ? -0.029 -27.555 19.639 1.00 89.00 177 TYR A C 1
ATOM 1404 O O . TYR A 1 177 ? -0.131 -28.654 19.097 1.00 89.00 177 TYR A O 1
ATOM 1412 N N . PHE A 1 178 ? 0.389 -26.465 18.994 1.00 85.62 178 PHE A N 1
ATOM 1413 C CA . PHE A 1 178 ? 0.801 -26.470 17.594 1.00 85.62 178 PHE A CA 1
ATOM 1414 C C . PHE A 1 178 ? 2.011 -27.388 17.383 1.00 85.62 178 PHE A C 1
ATOM 1416 O O . PHE A 1 178 ? 1.957 -28.311 16.575 1.00 85.62 178 PHE A O 1
ATOM 1423 N N . LEU A 1 179 ? 3.060 -27.230 18.196 1.00 85.81 179 LEU A N 1
ATOM 1424 C CA . LEU A 1 179 ? 4.217 -28.126 18.206 1.00 85.81 179 LEU A CA 1
ATOM 1425 C C . LEU A 1 179 ? 3.783 -29.583 18.410 1.00 85.81 179 LEU A C 1
ATOM 1427 O O . LEU A 1 179 ? 4.191 -30.460 17.655 1.00 85.81 179 LEU A O 1
ATOM 1431 N N . LYS A 1 180 ? 2.911 -29.859 19.384 1.00 85.06 180 LYS A N 1
ATOM 1432 C CA . LYS A 1 180 ? 2.411 -31.216 19.638 1.00 85.06 180 LYS A CA 1
ATOM 1433 C C . LYS A 1 180 ? 1.647 -31.792 18.443 1.00 85.06 180 LYS A C 1
ATOM 1435 O O . LYS A 1 180 ? 1.807 -32.970 18.155 1.00 85.06 180 LYS A O 1
ATOM 1440 N N . TYR A 1 181 ? 0.840 -30.994 17.754 1.00 85.38 181 TYR A N 1
ATOM 1441 C CA . TYR A 1 181 ? 0.086 -31.436 16.582 1.00 85.38 181 TYR A CA 1
ATOM 1442 C C . TYR A 1 181 ? 1.014 -31.791 15.407 1.00 85.38 181 TYR A C 1
ATOM 1444 O O . TYR A 1 181 ? 0.901 -32.868 14.818 1.00 85.38 181 TYR A O 1
ATOM 1452 N N . PHE A 1 182 ? 1.996 -30.931 15.123 1.00 80.19 182 PHE A N 1
ATOM 1453 C CA . PHE A 1 182 ? 2.936 -31.122 14.013 1.00 80.1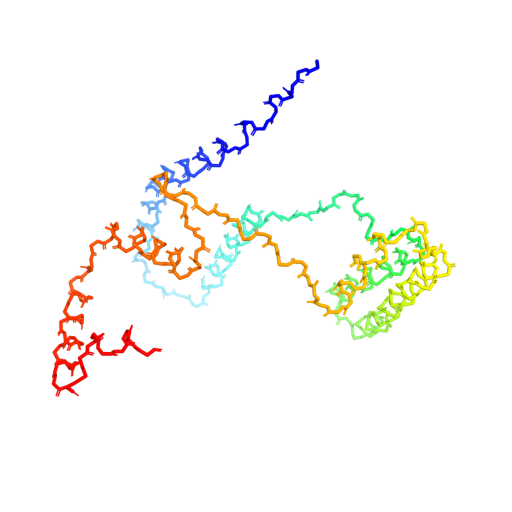9 182 PHE A CA 1
ATOM 1454 C C . PHE A 1 182 ? 4.006 -32.190 14.284 1.00 80.19 182 PHE A C 1
ATOM 1456 O O . PHE A 1 182 ? 4.369 -32.937 13.377 1.00 80.19 182 PHE A O 1
ATOM 1463 N N . TYR A 1 183 ? 4.510 -32.288 15.516 1.00 77.69 183 TYR A N 1
ATOM 1464 C CA . TYR A 1 183 ? 5.541 -33.264 15.888 1.00 77.69 183 TYR A CA 1
ATOM 1465 C C . TYR A 1 183 ? 4.975 -34.578 16.431 1.00 77.69 183 TYR A C 1
ATOM 1467 O O . TYR A 1 183 ? 5.660 -35.592 16.376 1.00 77.69 183 TYR A O 1
ATOM 1475 N N . GLY A 1 184 ? 3.748 -34.591 16.954 1.00 67.50 184 GLY A N 1
ATOM 1476 C CA . GLY A 1 184 ? 3.103 -35.809 17.452 1.00 67.50 184 GLY A CA 1
ATOM 1477 C C . GLY A 1 184 ? 2.669 -36.764 16.340 1.00 67.50 184 GLY A C 1
ATOM 1478 O O . GLY A 1 184 ? 2.588 -37.964 16.573 1.00 67.50 184 GLY A O 1
ATOM 1479 N N . SER A 1 185 ? 2.440 -36.247 15.131 1.00 61.25 185 SER A N 1
ATOM 1480 C CA . SER A 1 185 ? 2.059 -37.027 13.946 1.00 61.25 185 SER A CA 1
ATOM 1481 C C . SER A 1 185 ? 3.257 -37.573 13.159 1.00 61.25 185 SER A C 1
ATOM 1483 O O . SER A 1 185 ? 3.103 -38.517 12.388 1.00 61.25 185 SER A O 1
ATOM 1485 N N . LYS A 1 186 ? 4.467 -37.034 13.362 1.00 64.94 186 LYS A N 1
ATOM 1486 C CA . LYS A 1 186 ? 5.683 -37.489 12.675 1.00 64.94 186 LYS A CA 1
ATOM 1487 C C . LYS A 1 186 ? 6.601 -38.214 13.650 1.00 64.94 186 LYS A C 1
ATOM 1489 O O . LYS A 1 186 ? 7.200 -37.594 14.528 1.00 64.94 186 LYS A O 1
ATOM 1494 N N . SER A 1 187 ? 6.762 -39.530 13.479 1.00 68.75 187 SER A N 1
ATOM 1495 C CA . SER A 1 187 ? 7.797 -40.259 14.218 1.00 68.75 187 SER A CA 1
ATOM 1496 C C . SER A 1 187 ? 9.150 -39.594 13.936 1.00 68.75 187 SER A C 1
ATOM 1498 O O . SER A 1 187 ? 9.489 -39.322 12.781 1.00 68.75 187 SER A O 1
ATOM 1500 N N . LYS A 1 188 ? 9.914 -39.275 14.987 1.00 75.06 188 LYS A N 1
ATOM 1501 C CA . LYS A 1 188 ? 11.260 -38.717 14.811 1.00 75.06 188 LYS A CA 1
ATOM 1502 C C . LYS A 1 188 ? 12.069 -39.693 13.953 1.00 75.06 188 LYS A C 1
ATOM 1504 O O . LYS A 1 188 ? 12.236 -40.850 14.344 1.00 75.06 188 LYS A O 1
ATOM 1509 N N . GLY A 1 189 ? 12.605 -39.221 12.827 1.00 77.94 189 GLY A N 1
ATOM 1510 C CA . GLY A 1 189 ? 13.511 -40.013 11.994 1.00 77.94 189 GLY A CA 1
ATOM 1511 C C . GLY A 1 189 ? 14.695 -40.558 12.805 1.00 77.94 189 GLY A C 1
ATOM 1512 O O . GLY A 1 189 ? 15.058 -40.007 13.850 1.00 77.94 189 GLY A O 1
ATOM 1513 N N . ALA A 1 190 ? 15.308 -41.652 12.344 1.00 85.94 190 ALA A N 1
ATOM 1514 C CA . ALA A 1 190 ? 16.400 -42.325 13.059 1.00 85.94 190 ALA A CA 1
ATOM 1515 C C . ALA A 1 190 ? 17.534 -41.360 13.463 1.00 85.94 190 ALA A C 1
ATOM 1517 O O . ALA A 1 190 ? 17.980 -41.382 14.612 1.00 85.94 190 ALA A O 1
ATOM 1518 N N . TYR A 1 191 ? 17.912 -40.446 12.564 1.00 84.88 191 TYR A N 1
ATOM 1519 C CA . TYR A 1 191 ? 18.920 -39.416 12.820 1.00 84.88 191 TYR A CA 1
ATOM 1520 C C . TYR A 1 191 ? 18.512 -38.441 13.937 1.00 84.88 191 TYR A C 1
ATOM 1522 O O . TYR A 1 191 ? 19.258 -38.248 14.895 1.00 84.88 191 TYR A O 1
ATOM 1530 N N . ALA A 1 192 ? 17.291 -37.897 13.885 1.00 79.38 192 ALA A N 1
ATOM 1531 C CA . ALA A 1 192 ? 16.779 -36.984 14.910 1.00 79.38 192 ALA A CA 1
ATOM 1532 C C . ALA A 1 192 ? 16.694 -37.653 16.295 1.00 79.38 192 ALA A C 1
ATOM 1534 O O . ALA A 1 192 ? 16.944 -37.007 17.317 1.00 79.38 192 ALA A O 1
ATOM 1535 N N . ARG A 1 193 ? 16.390 -38.960 16.346 1.00 83.19 193 ARG A N 1
ATOM 1536 C CA . ARG A 1 193 ? 16.443 -39.757 17.585 1.00 83.19 193 ARG A CA 1
ATOM 1537 C C . ARG A 1 193 ? 17.874 -39.901 18.103 1.00 83.19 193 ARG A C 1
ATOM 1539 O O . ARG A 1 193 ? 18.090 -39.693 19.295 1.00 83.19 193 ARG A O 1
ATOM 1546 N N . LYS A 1 194 ? 18.842 -40.205 17.230 1.00 90.19 194 LYS A N 1
ATOM 1547 C CA . LYS A 1 194 ? 20.269 -40.284 17.589 1.00 90.19 194 LYS A CA 1
ATOM 1548 C C . LYS A 1 194 ? 20.774 -38.943 18.134 1.00 90.19 194 LYS A C 1
ATOM 1550 O O . LYS A 1 194 ? 21.335 -38.918 19.224 1.00 90.19 194 LYS A O 1
ATOM 1555 N N . MET A 1 195 ? 20.479 -37.835 17.455 1.00 87.56 195 MET A N 1
ATOM 1556 C CA . MET A 1 195 ? 20.856 -36.483 17.893 1.00 87.56 195 MET A CA 1
ATOM 1557 C C . MET A 1 195 ? 20.184 -36.044 19.187 1.00 87.56 195 MET A C 1
ATOM 1559 O O . MET A 1 195 ? 20.859 -35.520 20.065 1.00 87.56 195 MET A O 1
ATOM 1563 N N . SER A 1 196 ? 18.901 -36.360 19.384 1.00 85.50 196 SER A N 1
ATOM 1564 C CA . SER A 1 196 ? 18.232 -36.092 20.666 1.00 85.50 196 SER A CA 1
ATOM 1565 C C . SER A 1 196 ? 18.919 -36.815 21.837 1.00 85.50 196 SER A C 1
ATOM 1567 O O . SER A 1 196 ? 19.013 -36.256 22.924 1.00 85.50 196 SER A O 1
ATOM 1569 N N . ARG A 1 197 ? 19.415 -38.047 21.632 1.00 88.75 197 ARG A N 1
ATOM 1570 C CA . ARG A 1 197 ? 20.155 -38.798 22.666 1.00 88.75 197 ARG A CA 1
ATOM 1571 C C . ARG A 1 197 ? 21.525 -38.184 22.951 1.00 88.75 197 ARG A C 1
ATOM 1573 O O . ARG A 1 197 ? 21.916 -38.131 24.110 1.00 88.75 197 ARG A O 1
ATOM 1580 N N . VAL A 1 198 ? 22.234 -37.727 21.917 1.00 91.62 198 VAL A N 1
ATOM 1581 C CA . VAL A 1 198 ? 23.541 -37.065 22.071 1.00 91.62 198 VAL A CA 1
ATOM 1582 C C . VAL A 1 198 ? 23.393 -35.757 22.843 1.00 91.62 198 VAL A C 1
ATOM 1584 O O . VAL A 1 198 ? 24.071 -35.585 23.849 1.00 91.62 198 VAL A O 1
ATOM 1587 N N . LEU A 1 199 ? 22.450 -34.898 22.445 1.00 84.69 199 LEU A N 1
ATOM 1588 C CA . LEU A 1 199 ? 22.174 -33.640 23.144 1.00 84.69 199 LEU A CA 1
ATOM 1589 C C . LEU A 1 199 ? 21.772 -33.873 24.604 1.00 84.69 199 LEU A C 1
ATOM 1591 O O . LEU A 1 199 ? 22.235 -33.163 25.489 1.00 84.69 199 LEU A O 1
ATOM 1595 N N . LYS A 1 200 ? 20.960 -34.905 24.876 1.00 85.50 200 LYS A N 1
ATOM 1596 C CA . LYS A 1 200 ? 20.586 -35.269 26.249 1.00 85.50 200 LYS A CA 1
ATOM 1597 C C . LYS A 1 200 ? 21.809 -35.653 27.095 1.00 85.50 200 LYS A C 1
ATOM 1599 O O . LYS A 1 200 ? 21.944 -35.150 28.202 1.00 85.50 200 LYS A O 1
ATOM 1604 N N . ARG A 1 201 ? 22.714 -36.480 26.556 1.00 87.38 201 ARG A N 1
ATOM 1605 C CA . ARG A 1 201 ? 23.965 -36.866 27.236 1.00 87.38 201 ARG A CA 1
ATOM 1606 C C . ARG A 1 201 ? 24.884 -35.669 27.472 1.00 87.38 201 ARG A C 1
ATOM 1608 O O . ARG A 1 201 ? 25.460 -35.555 28.543 1.00 87.38 201 ARG A O 1
ATOM 1615 N N . GLN A 1 202 ? 25.006 -34.770 26.496 1.00 84.75 202 GLN A N 1
ATOM 1616 C CA . GLN A 1 202 ? 25.794 -33.542 26.650 1.00 84.75 202 GLN A CA 1
ATOM 1617 C C . GLN A 1 202 ? 25.237 -32.653 27.766 1.00 84.75 202 GLN A C 1
ATOM 1619 O O . GLN A 1 202 ? 25.998 -32.130 28.568 1.00 84.75 202 GLN A O 1
ATOM 1624 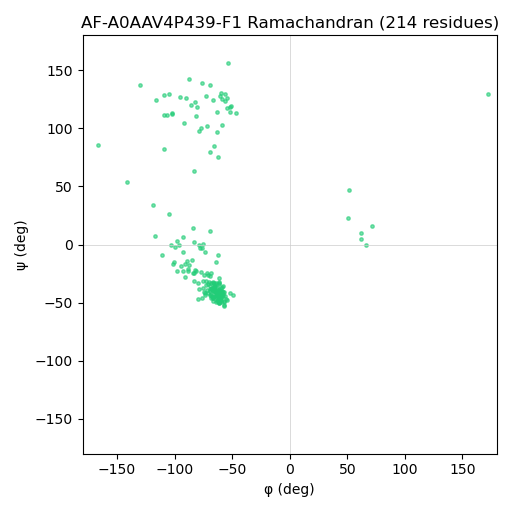N N . HIS A 1 203 ? 23.914 -32.526 27.856 1.00 77.94 203 HIS A N 1
ATOM 1625 C CA . HIS A 1 203 ? 23.258 -31.739 28.898 1.00 77.94 203 HIS A CA 1
ATOM 1626 C C . HIS A 1 203 ? 23.446 -32.350 30.300 1.00 77.94 203 HIS A C 1
ATOM 1628 O O . HIS A 1 203 ? 23.714 -31.623 31.252 1.00 77.94 203 HIS A O 1
ATOM 1634 N N . GLU A 1 204 ? 23.364 -33.682 30.415 1.00 82.12 204 GLU A N 1
ATOM 1635 C CA . GLU A 1 204 ? 23.646 -34.424 31.656 1.00 82.12 204 GLU A CA 1
ATOM 1636 C C . GLU A 1 204 ? 25.108 -34.242 32.107 1.00 82.12 204 GLU A C 1
ATOM 1638 O O . GLU A 1 204 ? 25.360 -34.010 33.286 1.00 82.12 204 GLU A O 1
ATOM 1643 N N . LEU A 1 205 ? 26.064 -34.266 31.170 1.00 82.50 205 LEU A N 1
ATOM 1644 C CA . LEU A 1 205 ? 27.486 -34.030 31.458 1.00 82.50 205 LEU A CA 1
ATOM 1645 C C . LEU A 1 205 ? 27.780 -32.593 31.905 1.00 82.50 205 LEU A C 1
ATOM 1647 O O . LEU A 1 205 ? 28.677 -32.376 32.712 1.00 82.50 205 LEU A O 1
ATOM 1651 N N . LEU A 1 206 ? 27.027 -31.615 31.402 1.00 80.44 206 LEU A N 1
ATOM 1652 C CA . LEU A 1 206 ? 27.181 -30.208 31.774 1.00 80.44 206 LEU A CA 1
ATOM 1653 C C . LEU A 1 206 ? 26.538 -29.865 33.129 1.00 80.44 206 LEU A C 1
ATOM 1655 O O . LEU A 1 206 ? 26.575 -28.704 33.527 1.00 80.44 206 LEU A O 1
ATOM 1659 N N . GLY A 1 207 ? 25.913 -30.828 33.823 1.00 73.75 207 GLY A N 1
ATOM 1660 C CA . GLY A 1 207 ? 25.288 -30.611 35.136 1.00 73.75 207 GLY A CA 1
ATOM 1661 C C . GLY A 1 207 ? 24.137 -29.600 35.127 1.00 73.75 207 GLY A C 1
ATOM 1662 O O . GLY A 1 207 ? 23.643 -29.193 36.176 1.00 73.75 207 GLY A O 1
ATOM 1663 N N . THR A 1 208 ? 23.691 -29.182 33.943 1.00 64.88 208 THR A N 1
ATOM 1664 C CA . THR A 1 208 ? 22.527 -28.319 33.798 1.00 64.88 208 THR A CA 1
ATOM 1665 C C . THR A 1 208 ? 21.318 -29.232 33.893 1.00 64.88 208 THR A C 1
ATOM 1667 O O . THR A 1 208 ? 21.092 -30.090 33.049 1.00 64.88 208 THR A O 1
ATOM 1670 N N . ASP A 1 209 ? 20.549 -29.139 34.968 1.00 59.75 209 ASP A N 1
ATOM 1671 C CA . ASP A 1 209 ? 19.330 -29.929 35.080 1.00 59.75 209 ASP A CA 1
ATOM 1672 C C . ASP A 1 209 ? 18.239 -29.205 34.265 1.00 59.75 209 ASP A C 1
ATOM 1674 O O . ASP A 1 209 ? 17.901 -28.061 34.573 1.00 59.75 209 ASP A O 1
ATOM 1678 N N . PRO A 1 210 ? 17.643 -29.782 33.205 1.00 57.31 210 PRO A N 1
ATOM 1679 C CA . PRO A 1 210 ? 16.656 -29.063 32.389 1.00 57.31 210 PRO A CA 1
ATOM 1680 C C . PRO A 1 210 ? 15.392 -28.661 33.177 1.00 57.31 210 PRO A C 1
ATOM 1682 O O . PRO A 1 210 ? 14.550 -27.914 32.676 1.00 57.31 210 PRO A O 1
ATOM 1685 N N . LYS A 1 211 ? 15.239 -29.148 34.417 1.00 58.84 211 LYS A N 1
ATOM 1686 C CA . LYS A 1 211 ? 14.161 -28.780 35.340 1.00 58.84 211 LYS A CA 1
ATOM 1687 C C . LYS A 1 211 ? 14.430 -27.498 36.137 1.00 58.84 211 LYS A C 1
ATOM 1689 O O . LYS A 1 211 ? 13.453 -26.864 36.536 1.00 58.84 211 LYS A O 1
ATOM 1694 N N . THR A 1 212 ? 15.683 -27.088 36.356 1.00 56.38 212 THR A N 1
ATOM 1695 C CA . THR A 1 212 ? 15.987 -25.858 37.116 1.00 56.38 212 THR A CA 1
ATOM 1696 C C . THR A 1 212 ? 15.711 -24.590 36.308 1.00 56.38 212 THR A C 1
ATOM 1698 O O . THR A 1 212 ? 15.304 -23.588 36.885 1.00 56.38 212 THR A O 1
ATOM 1701 N N . PHE A 1 213 ? 15.761 -24.652 34.974 1.00 50.44 213 PHE A N 1
ATOM 1702 C CA . PHE A 1 213 ? 15.471 -23.503 34.101 1.00 50.44 213 PHE A CA 1
ATOM 1703 C C . PHE A 1 213 ? 13.979 -23.128 33.993 1.00 50.44 213 PHE A C 1
ATOM 1705 O O . PHE A 1 213 ? 13.635 -22.135 33.365 1.00 50.44 213 PHE A O 1
ATOM 1712 N N . ARG A 1 214 ? 13.064 -23.922 34.570 1.00 47.06 214 ARG A N 1
ATOM 1713 C CA . ARG A 1 214 ? 11.607 -23.677 34.508 1.00 47.06 214 ARG A CA 1
ATOM 1714 C C . ARG A 1 214 ? 11.034 -22.975 35.745 1.00 47.06 214 ARG A C 1
ATOM 1716 O O . ARG A 1 214 ? 9.813 -22.854 35.838 1.00 47.06 214 ARG A O 1
ATOM 1723 N N . ARG A 1 215 ? 11.885 -22.606 36.709 1.00 46.91 215 ARG A N 1
ATOM 1724 C CA . ARG A 1 215 ? 11.509 -21.943 37.974 1.00 46.91 215 ARG A CA 1
ATOM 1725 C C . ARG A 1 215 ? 12.097 -20.533 38.144 1.00 46.91 215 ARG A C 1
ATOM 1727 O O . ARG A 1 215 ? 11.928 -19.962 39.216 1.00 46.91 215 ARG A O 1
ATOM 1734 N N . MET A 1 216 ? 12.740 -19.987 37.115 1.00 39.53 216 MET A N 1
ATOM 1735 C CA . MET A 1 216 ? 13.007 -18.549 36.983 1.00 39.53 216 MET A CA 1
ATOM 1736 C C . MET A 1 216 ? 12.034 -17.959 35.969 1.00 39.53 216 MET A C 1
ATOM 1738 O O . MET A 1 216 ? 11.580 -16.822 36.201 1.00 39.53 216 MET A O 1
#

Radius of gyration: 29.89 Å; Cα contacts (8 Å, |Δi|>4): 58; chains: 1; bounding box: 64×64×66 Å

Secondary structure (DSSP, 8-state):
-PPP-TTSSHHHHHHHHHHHHHHSSHHHHHTTSSS-------TTSHHHHHHHHHHHHHHHHHHHS-----TT--S-S-HHHHHHHHHHHHHHHHHHHH--HHHHHHHHHHHHHHHHHHHHHHHHHHHHHHHH--TTTSHHHHHHHHHHHTT---------EEETTEEE--HHHHHHHHHHHHHHSSPPPHHHHHHHHHHHHHHHHTT--TTGGG--

Mean predicted aligned error: 18.27 Å

Organism: Caerostris extrusa (NCBI:txid172846)